Protein 2YB1 (pdb70)

InterPro domains:
  IPR003141 Polymerase/histidinol phosphatase, N-terminal [SM00481] (4-69)
  IPR004013 PHP domain [PF02811] (5-70)
  IPR016195 Polymerase/histidinol phosphatase-like [SSF89550] (3-262)
  IPR049742 3',5'-nucleoside bisphosphate phosphatase [NF041577] (1-275)
  IPR052018 PHP domain-containing protein [PTHR42924] (4-275)

B-factor: mean 12.58, std 9.2, range [0.77, 52.6]

Secondary structure (DSSP, 8-state):
--EE--B--TTTT-SS-HHHHHHHHHTT--SEEEE--BT--TTHHHHHHHHHHTT--EEEEEEEEEEETTEEEEEEEES--TT-HHHHHHHHHHHTTHHHHHHHHHHHHHHTT-TTHHHHHHTT-SSGGG--HHHHHHHHHHTTSSSSHHHHHHHSSSTTSTT------B-HHHHHHHHHHTT-EEEE--GGGSS--HHHHHHHHHHHHHTT--EEEEEETT--HHHHHHHHHHHHHHTPEEEEE--B-STT--TT--PPPPTT--BHHHHSGGG-B-SSGGG-

GO terms:
  GO:0097657 3',5'-nucleotide bisphosphate phosphatase activity (F, IDA)
  GO:0030145 manganese ion binding (F, IDA)
  GO:0016311 dephosphorylation (P, IDA)

Radius of gyration: 18.15 Å; Cα contacts (8 Å, |Δi|>4): 627; chains: 1; bounding box: 40×54×44 Å

Organism: Chromobacterium violaceum (strain ATCC 12472 / DSM 30191 / JCM 1249 / CCUG 213 / NBRC 12614 / NCIMB 9131 / NCTC 9757 / MK) (NCBI:txid243365)

Structure (mmCIF, N/CA/C/O backbone):
data_2YB1
#
_entry.id   2YB1
#
_cell.length_a   39.958
_cell.length_b   46.765
_cell.length_c   130.785
_cell.angle_alpha   90.00
_cell.angle_beta   90.00
_cell.angle_gamma   90.00
#
_symmetry.space_group_name_H-M   'P 21 21 21'
#
loop_
_entity.id
_entity.type
_entity.pdbx_description
1 polymer AMIDOHYDROLASE
2 non-polymer 'MANGANESE (II) ION'
3 non-polymer 'ADENOSINE MONOPHOSPHATE'
4 non-polymer 'PHOSPHATE ION'
5 water water
#
loop_
_atom_site.group_PDB
_atom_site.id
_atom_site.type_symbol
_atom_site.label_atom_id
_atom_site.label_alt_id
_atom_site.label_comp_id
_atom_site.label_asym_id
_atom_site.label_entity_id
_atom_site.label_seq_id
_atom_site.pdbx_PDB_ins_code
_atom_site.Cartn_x
_atom_site.Cartn_y
_atom_site.Cartn_z
_atom_site.occupancy
_atom_site.B_iso_or_equiv
_atom_site.auth_seq_id
_atom_site.auth_comp_id
_atom_site.auth_asym_id
_atom_site.auth_atom_id
_atom_site.pdbx_PDB_model_num
ATOM 1 N N . ALA A 1 2 ? 36.437 9.021 54.143 1.00 7.39 2 ALA A N 1
ATOM 2 C CA . ALA A 1 2 ? 35.066 8.536 54.104 1.00 7.55 2 ALA A CA 1
ATOM 3 C C . ALA A 1 2 ? 34.531 8.586 52.680 1.00 8.70 2 ALA A C 1
ATOM 4 O O . ALA A 1 2 ? 34.863 9.490 51.914 1.00 9.79 2 ALA A O 1
ATOM 6 N N . ASN A 1 3 ? 33.708 7.597 52.342 1.00 10.25 3 ASN A N 1
ATOM 7 C CA . ASN A 1 3 ? 33.116 7.437 51.007 1.00 10.75 3 ASN A CA 1
ATOM 8 C C . ASN A 1 3 ? 31.740 8.084 50.866 1.00 10.01 3 ASN A C 1
ATOM 9 O O . ASN A 1 3 ? 30.878 7.578 50.145 1.00 13.35 3 ASN A O 1
ATOM 14 N N . ILE A 1 4 ? 31.487 9.066 51.722 1.00 6.28 4 ILE A N 1
ATOM 15 C CA . ILE A 1 4 ? 30.232 9.804 51.767 1.00 7.23 4 ILE A CA 1
ATOM 16 C C . ILE A 1 4 ? 30.461 11.254 51.312 1.00 7.77 4 ILE A C 1
ATOM 17 O O . ILE A 1 4 ? 31.462 11.872 51.670 1.00 7.78 4 ILE A O 1
ATOM 22 N N . ASP A 1 5 ? 29.586 11.794 50.471 1.00 6.75 5 ASP A N 1
ATOM 23 C CA . ASP A 1 5 ? 29.698 13.212 50.157 1.00 5.22 5 ASP A CA 1
ATOM 24 C C . ASP A 1 5 ? 28.307 13.842 50.089 1.00 6.24 5 ASP A C 1
ATOM 25 O O . ASP A 1 5 ? 27.543 13.574 49.153 1.00 4.76 5 ASP A O 1
ATOM 30 N N . LEU A 1 6 ? 28.006 14.693 51.066 1.00 6.46 6 LEU A N 1
ATOM 31 C CA . LEU A 1 6 ? 26.708 15.359 51.201 1.00 6.42 6 LEU A CA 1
ATOM 32 C C . LEU A 1 6 ? 26.645 16.827 50.770 1.00 7.20 6 LEU A C 1
ATOM 33 O O . LEU A 1 6 ? 25.745 17.550 51.220 1.00 5.91 6 LEU A O 1
ATOM 38 N N . HIS A 1 7 ? 27.680 17.320 50.088 1.00 5.81 7 HIS A N 1
ATOM 39 C CA . HIS A 1 7 ? 27.634 18.683 49.551 1.00 5.20 7 HIS A CA 1
ATOM 40 C C . HIS A 1 7 ? 28.392 18.835 48.220 1.00 3.68 7 HIS A C 1
ATOM 41 O O . HIS A 1 7 ? 29.604 18.689 48.195 1.00 3.23 7 HIS A O 1
ATOM 48 N N . PHE A 1 8 ? 27.698 19.179 47.142 1.00 2.78 8 PHE A N 1
ATOM 49 C CA . PHE A 1 8 ? 28.360 19.516 45.871 1.00 3.78 8 PHE A CA 1
ATOM 50 C C . PHE A 1 8 ? 27.361 20.141 44.902 1.00 4.02 8 PHE A C 1
ATOM 51 O O . PHE A 1 8 ? 26.151 20.124 45.161 1.00 4.05 8 PHE A O 1
ATOM 59 N N . HIS A 1 9 ? 27.865 20.628 43.767 1.00 2.15 9 HIS A N 1
ATOM 60 C CA . HIS A 1 9 ? 27.076 21.448 42.848 1.00 3.42 9 HIS A CA 1
ATOM 61 C C . HIS A 1 9 ? 27.110 20.937 41.420 1.00 5.30 9 HIS A C 1
ATOM 62 O O . HIS A 1 9 ? 27.991 20.162 41.047 1.00 6.38 9 HIS A O 1
ATOM 69 N N . SER A 1 10 ? 26.150 21.402 40.623 1.00 4.29 10 SER A N 1
ATOM 70 C CA . SER A 1 10 ? 26.052 21.021 39.224 1.00 4.22 10 SER A CA 1
ATOM 71 C C . SER A 1 10 ? 25.742 22.277 38.434 1.00 6.90 10 SER A C 1
ATOM 72 O O . SER A 1 10 ? 25.594 23.356 39.023 1.00 5.83 10 SER A O 1
ATOM 75 N N . ARG A 1 11 ? 25.622 22.142 37.111 1.00 4.12 11 ARG A N 1
ATOM 76 C CA . ARG A 1 11 ? 25.283 23.282 36.256 1.00 4.10 11 ARG A CA 1
ATOM 77 C C . ARG A 1 11 ? 23.893 23.846 36.547 1.00 5.26 11 ARG A C 1
ATOM 78 O O . ARG A 1 11 ? 23.546 24.931 36.072 1.00 7.15 11 ARG A O 1
ATOM 86 N N . THR A 1 12 ? 23.098 23.123 37.339 1.00 5.56 12 THR A N 1
ATOM 87 C CA . THR A 1 12 ? 21.824 23.675 37.798 1.00 5.78 12 THR A CA 1
ATOM 88 C C . THR A 1 12 ? 22.057 24.989 38.555 1.00 7.86 12 THR A C 1
ATOM 89 O O . THR A 1 12 ? 21.269 25.932 38.420 1.00 6.82 12 THR A O 1
ATOM 93 N N . SER A 1 13 ? 23.121 25.072 39.357 1.00 6.81 13 SER A N 1
ATOM 94 C CA . SER A 1 13 ? 23.447 26.398 39.860 1.00 6.20 13 SER A CA 1
ATOM 95 C C . SER A 1 13 ? 24.834 26.896 39.456 1.00 4.86 13 SER A C 1
ATOM 96 O O . SER A 1 13 ? 24.996 27.412 38.347 1.00 4.53 13 SER A O 1
ATOM 99 N N . ASP A 1 14 ? 25.834 26.686 40.310 1.00 4.34 14 ASP A N 1
ATOM 100 C CA . ASP A 1 14 ? 27.201 27.133 40.010 1.00 6.33 14 ASP A CA 1
ATOM 101 C C . ASP A 1 14 ? 28.288 26.082 39.746 1.00 5.58 14 ASP A C 1
ATOM 102 O O . ASP A 1 14 ? 29.471 26.421 39.680 1.00 7.35 14 ASP A O 1
ATOM 107 N N . GLY A 1 15 ? 27.911 24.808 39.687 1.00 5.57 15 GLY A N 1
ATOM 108 C CA . GLY A 1 15 ? 28.876 23.769 39.361 1.00 5.46 15 GLY A CA 1
ATOM 109 C C . GLY A 1 15 ? 29.170 23.746 37.864 1.00 6.38 15 GLY A C 1
ATOM 110 O O . GLY A 1 15 ? 28.340 24.180 37.057 1.00 6.94 15 GLY A O 1
ATOM 111 N N . ALA A 1 16 ? 30.338 23.232 37.492 1.00 4.70 16 ALA A N 1
ATOM 112 C CA . ALA A 1 16 ? 30.720 23.122 36.083 1.00 6.38 16 ALA A CA 1
ATOM 113 C C . ALA A 1 16 ? 30.188 21.864 35.384 1.00 6.86 16 ALA A C 1
ATOM 114 O O . ALA A 1 16 ? 30.147 21.804 34.154 1.00 6.16 16 ALA A O 1
ATOM 116 N N . LEU A 1 17 ? 29.774 20.867 36.163 1.00 6.03 17 LEU A N 1
ATOM 117 C CA . LEU A 1 17 ? 29.320 19.587 35.607 1.00 5.69 17 LEU A CA 1
ATOM 118 C C . LEU A 1 17 ? 27.808 19.443 35.702 1.00 5.29 17 LEU A C 1
ATOM 119 O O . LEU A 1 17 ? 27.194 19.904 36.660 1.00 2.99 17 LEU A O 1
ATOM 124 N N . THR A 1 18 ? 27.203 18.786 34.722 1.00 4.72 18 THR A N 1
ATOM 125 C CA . THR A 1 18 ? 25.778 18.492 34.811 1.00 5.15 18 THR A CA 1
ATOM 126 C C . THR A 1 18 ? 25.522 17.528 35.978 1.00 5.29 18 THR A C 1
ATOM 127 O O . THR A 1 18 ? 26.444 16.885 36.489 1.00 4.65 18 THR A O 1
ATOM 131 N N . PRO A 1 19 ? 24.260 17.423 36.408 1.00 7.00 19 PRO A N 1
ATOM 132 C CA . PRO A 1 19 ? 23.947 16.461 37.468 1.00 6.50 19 PRO A CA 1
ATOM 133 C C . PRO A 1 19 ? 24.448 15.052 37.111 1.00 8.15 19 PRO A C 1
ATOM 134 O O . PRO A 1 19 ? 25.005 14.370 37.965 1.00 7.32 19 PRO A O 1
ATOM 138 N N . THR A 1 20 ? 24.262 14.616 35.863 1.00 7.02 20 THR A N 1
ATOM 139 C CA . THR A 1 20 ? 24.743 13.291 35.473 1.00 4.97 20 THR A CA 1
ATOM 140 C C . THR A 1 20 ? 26.271 13.219 35.560 1.00 6.45 20 THR A C 1
ATOM 141 O O . THR A 1 20 ? 26.830 12.265 36.113 1.00 5.96 20 THR A O 1
ATOM 145 N N . GLU A 1 21 ? 26.947 14.242 35.046 1.00 6.23 21 GLU A N 1
ATOM 146 C CA . GLU A 1 21 ? 28.407 14.238 35.018 1.00 5.20 21 GLU A CA 1
ATOM 147 C C . GLU A 1 21 ? 29.027 14.238 36.410 1.00 3.88 21 GLU A C 1
ATOM 148 O O . GLU A 1 21 ? 30.022 13.552 36.647 1.00 4.30 21 GLU A O 1
ATOM 154 N N . VAL A 1 22 ? 28.452 15.013 37.327 1.00 2.13 22 VAL A N 1
ATOM 155 C CA . VAL A 1 22 ? 29.039 15.142 38.668 1.00 4.57 22 VAL A CA 1
ATOM 156 C C . VAL A 1 22 ? 28.831 13.855 39.475 1.00 4.20 22 VAL A C 1
ATOM 157 O O . VAL A 1 22 ? 29.732 13.405 40.191 1.00 1.92 22 VAL A O 1
ATOM 161 N N . ILE A 1 23 ? 27.666 13.232 39.310 1.00 3.54 23 ILE A N 1
ATOM 162 C CA . ILE A 1 23 ? 27.408 11.929 39.934 1.00 5.33 23 ILE A CA 1
ATOM 163 C C . ILE A 1 23 ? 28.352 10.856 39.382 1.00 5.90 23 ILE A C 1
ATOM 164 O O . ILE A 1 23 ? 28.914 10.054 40.140 1.00 5.48 23 ILE A O 1
ATOM 169 N N . ASP A 1 24 ? 28.527 10.848 38.061 1.00 3.74 24 ASP A N 1
ATOM 170 C CA . ASP A 1 24 ? 29.426 9.897 37.410 1.00 4.84 24 ASP A CA 1
ATOM 171 C C . ASP A 1 24 ? 30.876 10.072 37.884 1.00 3.78 24 ASP A C 1
ATOM 172 O O . ASP A 1 24 ? 31.603 9.092 38.053 1.00 5.67 24 ASP A O 1
ATOM 177 N N . ARG A 1 25 ? 31.290 11.321 38.091 1.00 4.80 25 ARG A N 1
ATOM 178 C CA . ARG A 1 25 ? 32.636 11.617 38.574 1.00 4.79 25 ARG A CA 1
ATOM 179 C C . ARG A 1 25 ? 32.778 11.121 40.012 1.00 5.58 25 ARG A C 1
ATOM 180 O O . ARG A 1 25 ? 33.746 10.440 40.347 1.00 4.21 25 ARG A O 1
ATOM 188 N N . ALA A 1 26 ? 31.800 11.448 40.855 1.00 5.49 26 ALA A N 1
ATOM 189 C CA . ALA A 1 26 ? 31.792 10.962 42.234 1.00 6.16 26 ALA A CA 1
ATOM 190 C C . ALA A 1 26 ? 31.867 9.432 42.265 1.00 6.22 26 ALA A C 1
ATOM 191 O O . ALA A 1 26 ? 32.539 8.846 43.115 1.00 5.80 26 ALA A O 1
ATOM 193 N N . ALA A 1 27 ? 31.186 8.793 41.318 1.00 5.62 27 ALA A N 1
ATOM 194 C CA . ALA A 1 27 ? 31.051 7.336 41.308 1.00 4.32 27 ALA A CA 1
ATOM 195 C C . ALA A 1 27 ? 32.393 6.613 41.135 1.00 6.69 27 ALA A C 1
ATOM 196 O O . ALA A 1 27 ? 32.524 5.442 41.490 1.00 8.80 27 ALA A O 1
ATOM 198 N N . ALA A 1 28 ? 33.383 7.298 40.574 1.00 7.87 28 ALA A N 1
ATOM 199 C CA . ALA A 1 28 ? 34.695 6.685 40.368 1.00 8.21 28 ALA A CA 1
ATOM 200 C C . ALA A 1 28 ? 35.329 6.369 41.725 1.00 9.98 28 ALA A C 1
ATOM 201 O O . ALA A 1 28 ? 36.183 5.495 41.832 1.00 8.65 28 ALA A O 1
ATOM 203 N N . ARG A 1 29 ? 34.883 7.073 42.760 1.00 9.23 29 ARG A N 1
ATOM 204 C CA . ARG A 1 29 ? 35.394 6.869 44.129 1.00 9.64 29 ARG A CA 1
ATOM 205 C C . ARG A 1 29 ? 34.619 5.811 44.923 1.00 8.54 29 ARG A C 1
ATOM 206 O O . ARG A 1 29 ? 34.849 5.641 46.127 1.00 10.19 29 ARG A O 1
ATOM 214 N N . ALA A 1 30 ? 33.677 5.134 44.272 1.00 5.70 30 ALA A N 1
ATOM 215 C CA . ALA A 1 30 ? 32.850 4.119 44.939 1.00 7.04 30 ALA A CA 1
ATOM 216 C C . ALA A 1 30 ? 32.217 4.650 46.229 1.00 8.83 30 ALA A C 1
ATOM 217 O O . ALA A 1 30 ? 32.401 4.071 47.311 1.00 7.90 30 ALA A O 1
ATOM 219 N N . PRO A 1 31 ? 31.461 5.755 46.117 1.00 6.00 31 PRO A N 1
ATOM 220 C CA . PRO A 1 31 ? 30.823 6.363 47.292 1.00 6.63 31 PRO A CA 1
ATOM 221 C C . PRO A 1 31 ? 29.672 5.510 47.822 1.00 6.29 31 PRO A C 1
ATOM 222 O O . PRO A 1 31 ? 29.026 4.817 47.032 1.00 8.40 31 PRO A O 1
ATOM 226 N N . ALA A 1 32 ? 29.452 5.510 49.139 1.00 5.45 32 ALA A N 1
ATOM 227 C CA . ALA A 1 32 ? 28.301 4.806 49.715 1.00 4.10 32 ALA A CA 1
ATOM 228 C C . ALA A 1 32 ? 27.042 5.674 49.787 1.00 6.98 32 ALA A C 1
ATOM 229 O O . ALA A 1 32 ? 25.938 5.164 49.952 1.00 6.86 32 ALA A O 1
ATOM 231 N N . LEU A 1 33 ? 27.216 6.990 49.734 1.00 8.04 33 LEU A N 1
ATOM 232 C CA . LEU A 1 33 ? 26.080 7.909 49.757 1.00 6.21 33 LEU A CA 1
ATOM 233 C C . LEU A 1 33 ? 26.461 9.255 49.151 1.00 5.99 33 LEU A C 1
ATOM 234 O O . LEU A 1 33 ? 27.539 9.777 49.454 1.00 5.97 33 LEU A O 1
ATOM 239 N N . LEU A 1 34 ? 25.552 9.850 48.373 1.00 6.85 34 LEU A N 1
ATOM 240 C CA . LEU A 1 34 ? 25.756 11.184 47.792 1.00 4.69 34 LEU A CA 1
ATOM 241 C C . LEU A 1 34 ? 24.521 12.073 47.988 1.00 4.13 34 LEU A C 1
ATOM 242 O O . LEU A 1 34 ? 23.389 11.566 48.062 1.00 4.40 34 LEU A O 1
ATOM 247 N N . ALA A 1 35 ? 24.737 13.386 48.088 1.00 4.58 35 ALA A N 1
ATOM 248 C CA . ALA A 1 35 ? 23.633 14.355 48.020 1.00 7.56 35 ALA A CA 1
ATOM 249 C C . ALA A 1 35 ? 24.021 15.587 47.197 1.00 5.59 35 ALA A C 1
ATOM 250 O O . ALA A 1 35 ? 25.001 16.266 47.512 1.00 5.02 35 ALA A O 1
ATOM 252 N N . LEU A 1 36 ? 23.259 15.860 46.132 1.00 5.48 36 LEU A N 1
ATOM 253 C CA . LEU A 1 36 ? 23.480 17.055 45.315 1.00 5.27 36 LEU A CA 1
ATOM 254 C C . LEU A 1 36 ? 22.816 18.244 46.012 1.00 5.70 36 LEU A C 1
ATOM 255 O O . LEU A 1 36 ? 21.643 18.166 46.392 1.00 4.40 36 LEU A O 1
ATOM 260 N N . THR A 1 37 ? 23.582 19.295 46.291 1.00 2.88 37 THR A N 1
ATOM 261 C CA . THR A 1 37 ? 22.974 20.452 46.939 1.00 3.02 37 THR A CA 1
ATOM 262 C C . THR A 1 37 ? 23.278 21.706 46.153 1.00 5.27 37 THR A C 1
ATOM 263 O O . THR A 1 37 ? 24.176 22.479 46.514 1.00 4.82 37 THR A O 1
ATOM 267 N N . ASP A 1 38 ? 22.415 22.011 45.194 1.00 6.28 38 ASP A N 1
ATOM 268 C CA . ASP A 1 38 ? 22.592 23.206 44.384 1.00 6.48 38 ASP A CA 1
ATOM 269 C C . ASP A 1 38 ? 22.043 24.402 45.130 1.00 7.62 38 ASP A C 1
ATOM 270 O O . ASP A 1 38 ? 21.154 24.252 45.980 1.00 6.29 38 ASP A O 1
ATOM 275 N N . HIS A 1 39 ? 22.581 25.583 44.824 1.00 7.43 39 HIS A N 1
ATOM 276 C CA . HIS A 1 39 ? 22.134 26.822 45.460 1.00 6.41 39 HIS A CA 1
ATOM 277 C C . HIS A 1 39 ? 20.694 27.148 45.108 1.00 4.33 39 HIS A C 1
ATOM 278 O O . HIS A 1 39 ? 20.347 27.238 43.930 1.00 7.70 39 HIS A O 1
ATOM 285 N N . ASP A 1 40 ? 19.863 27.307 46.133 1.00 2.71 40 ASP A N 1
ATOM 286 C CA . ASP A 1 40 ? 18.539 27.925 46.012 1.00 5.66 40 ASP A CA 1
ATOM 287 C C . ASP A 1 40 ? 17.676 27.310 44.918 1.00 6.12 40 ASP A C 1
ATOM 288 O O . ASP A 1 40 ? 16.788 27.974 44.353 1.00 4.85 40 ASP A O 1
ATOM 293 N N . CYS A 1 41 ? 17.956 26.048 44.612 1.00 4.44 41 CYS A N 1
ATOM 294 C CA . CYS A 1 41 ? 17.326 25.377 43.479 1.00 3.81 41 CYS A CA 1
ATOM 295 C C . CYS A 1 41 ? 17.363 23.858 43.655 1.00 4.38 41 CYS A C 1
ATOM 296 O O . CYS A 1 41 ? 18.348 23.328 44.157 1.00 6.16 41 CYS A O 1
ATOM 299 N N . THR A 1 42 ? 16.285 23.166 43.290 1.00 5.73 42 THR A N 1
ATOM 300 C CA . THR A 1 42 ? 16.253 21.686 43.223 1.00 4.02 42 THR A CA 1
ATOM 301 C C . THR A 1 42 ? 16.264 21.055 41.811 1.00 4.68 42 THR A C 1
ATOM 302 O O . THR A 1 42 ? 16.010 19.860 41.649 1.00 4.97 42 THR A O 1
ATOM 306 N N . GLY A 1 43 ? 16.460 21.880 40.791 1.00 3.80 43 GLY A N 1
ATOM 307 C CA . GLY A 1 43 ? 16.249 21.466 39.409 1.00 7.30 43 GLY A CA 1
ATOM 308 C C . GLY A 1 43 ? 17.107 20.323 38.907 1.00 8.69 43 GLY A C 1
ATOM 309 O O . GLY A 1 43 ? 16.809 19.717 37.868 1.00 8.87 43 GLY A O 1
ATOM 310 N N . GLY A 1 44 ? 18.182 20.021 39.626 1.00 7.54 44 GLY A N 1
ATOM 311 C CA . GLY A 1 44 ? 19.061 18.946 39.205 1.00 6.71 44 GLY A CA 1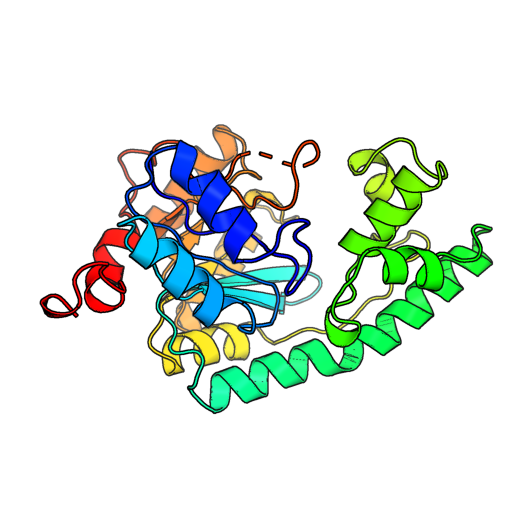
ATOM 312 C C . GLY A 1 44 ? 18.850 17.612 39.901 1.00 7.78 44 GLY A C 1
ATOM 313 O O . GLY A 1 44 ? 19.498 16.615 39.545 1.00 6.63 44 GLY A O 1
ATOM 314 N N . LEU A 1 45 ? 17.946 17.581 40.880 1.00 5.85 45 LEU A N 1
ATOM 315 C CA . LEU A 1 45 ? 17.786 16.399 41.735 1.00 6.38 45 LEU A CA 1
ATOM 316 C C . LEU A 1 45 ? 17.260 15.138 41.028 1.00 6.04 45 LEU A C 1
ATOM 317 O O . LEU A 1 45 ? 17.775 14.045 41.271 1.00 5.56 45 LEU A O 1
ATOM 322 N N . ALA A 1 46 ? 16.238 15.272 40.181 1.00 5.56 46 ALA A N 1
ATOM 323 C CA . ALA A 1 46 ? 15.679 14.101 39.487 1.00 6.00 46 ALA A CA 1
ATOM 324 C C . ALA A 1 46 ? 16.735 13.430 38.615 1.00 5.24 46 ALA A C 1
ATOM 325 O O . ALA A 1 46 ? 16.861 12.199 38.599 1.00 6.21 46 ALA A O 1
ATOM 327 N N . GLU A 1 47 ? 17.488 14.241 37.884 1.00 4.35 47 GLU A N 1
ATOM 328 C CA . GLU A 1 47 ? 18.564 13.717 37.043 1.00 5.88 47 GLU A CA 1
ATOM 329 C C . GLU A 1 47 ? 19.676 13.076 37.888 1.00 5.61 47 GLU A C 1
ATOM 330 O O . GLU A 1 47 ? 20.154 11.971 37.583 1.00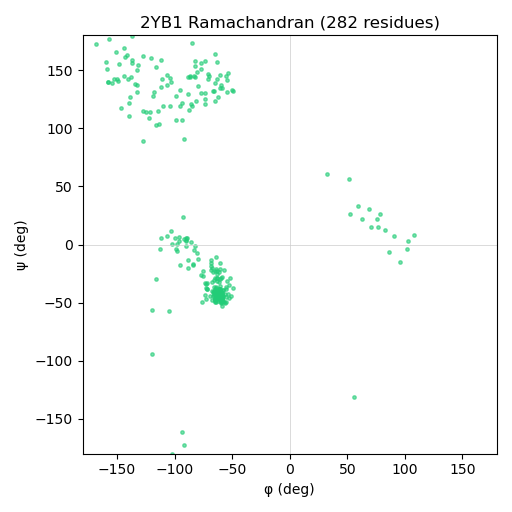 5.01 47 GLU A O 1
ATOM 336 N N . ALA A 1 48 ? 20.105 13.777 38.933 1.00 6.02 48 ALA A N 1
ATOM 337 C CA . ALA A 1 48 ? 21.140 13.243 39.817 1.00 6.73 48 ALA A CA 1
ATOM 338 C C . ALA A 1 48 ? 20.700 11.914 40.429 1.00 5.45 48 ALA A C 1
ATOM 339 O O . ALA A 1 48 ? 21.485 10.970 40.498 1.00 4.11 48 ALA A O 1
ATOM 341 N N . ALA A 1 49 ? 19.450 11.848 40.876 1.00 7.09 49 ALA A N 1
ATOM 342 C CA . ALA A 1 49 ? 18.916 10.620 41.477 1.00 8.03 49 ALA A CA 1
ATOM 343 C C . ALA A 1 49 ? 18.952 9.446 40.497 1.00 5.61 49 ALA A C 1
ATOM 344 O O . ALA A 1 49 ? 19.336 8.329 40.847 1.00 5.31 49 ALA A O 1
ATOM 346 N N . ALA A 1 50 ? 18.545 9.699 39.263 1.00 5.32 50 ALA A N 1
ATOM 347 C CA . ALA A 1 50 ? 18.557 8.659 38.247 1.00 3.61 50 ALA A CA 1
ATOM 348 C C . ALA A 1 50 ? 19.984 8.199 37.952 1.00 4.99 50 ALA A C 1
ATOM 349 O O . ALA A 1 50 ? 20.248 6.998 37.777 1.00 4.27 50 ALA A O 1
ATOM 351 N N . ALA A 1 51 ? 20.902 9.161 37.877 1.00 5.38 51 ALA A N 1
ATOM 352 C CA . ALA A 1 51 ? 22.303 8.854 37.614 1.00 6.82 51 ALA A CA 1
ATOM 353 C C . ALA A 1 51 ? 22.918 8.048 38.766 1.00 7.41 51 ALA A C 1
ATOM 354 O O . ALA A 1 51 ? 23.662 7.087 38.540 1.00 5.95 51 ALA A O 1
ATOM 356 N N . ALA A 1 52 ? 22.593 8.423 40.003 1.00 5.64 52 ALA A N 1
ATOM 357 C CA . ALA A 1 52 ? 23.089 7.687 41.165 1.00 3.95 52 ALA A CA 1
ATOM 358 C C . ALA A 1 52 ? 22.545 6.249 41.212 1.00 3.59 52 ALA A C 1
ATOM 359 O O . ALA A 1 52 ? 23.311 5.299 41.380 1.00 2.98 52 ALA A O 1
ATOM 361 N N . ALA A 1 53 ? 21.232 6.094 41.049 1.00 3.66 53 ALA A N 1
ATOM 362 C CA . ALA A 1 53 ? 20.607 4.773 41.089 1.00 5.52 53 ALA A CA 1
ATOM 363 C C . ALA A 1 53 ? 21.203 3.858 40.022 1.00 8.07 53 ALA A C 1
ATOM 364 O O . ALA A 1 53 ? 21.467 2.679 40.274 1.00 6.94 53 ALA A O 1
ATOM 366 N N . ARG A 1 54 ? 21.420 4.407 38.830 1.00 9.19 54 ARG A N 1
ATOM 367 C CA . ARG A 1 54 ? 21.980 3.624 37.732 1.00 11.34 54 ARG A CA 1
ATOM 368 C C . ARG A 1 54 ? 23.365 3.065 38.068 1.00 8.19 54 ARG A C 1
ATOM 369 O O . ARG A 1 54 ? 23.746 2.023 37.554 1.00 6.13 54 ARG A O 1
ATOM 377 N N . ARG A 1 55 ? 24.113 3.768 38.919 1.00 9.40 55 ARG A N 1
ATOM 378 C CA . ARG A 1 55 ? 25.466 3.352 39.306 1.00 8.12 55 ARG A CA 1
ATOM 379 C C . ARG A 1 55 ? 25.455 2.580 40.626 1.00 5.98 55 ARG A C 1
ATOM 380 O O . ARG A 1 55 ? 26.515 2.218 41.152 1.00 6.31 55 ARG A O 1
ATOM 388 N N . GLY A 1 56 ? 24.265 2.353 41.171 1.00 7.10 56 GLY A N 1
ATOM 389 C CA . GLY A 1 56 ? 24.114 1.578 42.398 1.00 6.14 56 GLY A CA 1
ATOM 390 C C . GLY A 1 56 ? 24.450 2.350 43.665 1.00 9.10 56 GLY A C 1
ATOM 391 O O . GLY A 1 56 ? 24.838 1.749 44.677 1.00 11.22 56 GLY A O 1
ATOM 392 N N . ILE A 1 57 ? 24.299 3.676 43.616 1.00 5.77 57 ILE A N 1
ATOM 393 C CA . ILE A 1 57 ? 24.696 4.559 44.723 1.00 5.22 57 ILE A CA 1
ATOM 394 C C . ILE A 1 57 ? 23.496 5.179 45.438 1.00 6.07 57 ILE A C 1
ATOM 395 O O . ILE A 1 57 ? 22.720 5.919 44.822 1.00 5.90 57 ILE A O 1
ATOM 400 N N . PRO A 1 58 ? 23.346 4.900 46.746 1.00 7.19 58 PRO A N 1
ATOM 401 C CA . PRO A 1 58 ? 22.297 5.566 47.532 1.00 5.73 58 PRO A CA 1
ATOM 402 C C . PRO A 1 58 ? 22.416 7.087 47.446 1.00 6.30 58 PRO A C 1
ATOM 403 O O . PRO A 1 58 ? 23.533 7.630 47.396 1.00 5.22 58 PRO A O 1
ATOM 407 N N . PHE A 1 59 ? 21.267 7.763 47.452 1.00 4.86 59 PHE A N 1
ATOM 408 C CA . PHE A 1 59 ? 21.208 9.181 47.142 1.00 4.31 59 PHE A CA 1
ATOM 409 C C . PHE A 1 59 ? 20.215 9.884 48.055 1.00 4.41 59 PHE A C 1
ATOM 410 O O . PHE A 1 59 ? 19.168 9.327 48.396 1.00 5.52 59 PHE A O 1
ATOM 418 N N . LEU A 1 60 ? 20.566 11.106 48.456 1.00 1.71 60 LEU A N 1
ATOM 419 C CA . LEU A 1 60 ? 19.663 11.993 49.180 1.00 2.11 60 LEU A CA 1
ATOM 420 C C . LEU A 1 60 ? 19.405 13.264 48.379 1.00 3.16 60 LEU A C 1
ATOM 421 O O . LEU A 1 60 ? 20.342 13.887 47.898 1.00 5.07 60 LEU A O 1
ATOM 426 N N . ASN A 1 61 ? 18.138 13.646 48.235 1.00 3.21 61 ASN A N 1
ATOM 427 C CA . ASN A 1 61 ? 17.783 14.972 47.736 1.00 5.93 61 ASN A CA 1
ATOM 428 C C . ASN A 1 61 ? 18.361 16.076 48.622 1.00 5.93 61 ASN A C 1
ATOM 429 O O . ASN A 1 61 ? 18.210 16.032 49.844 1.00 4.36 61 ASN A O 1
ATOM 434 N N . GLY A 1 62 ? 18.956 17.099 48.014 1.00 5.78 62 GLY A N 1
ATOM 435 C CA . GLY A 1 62 ? 19.593 18.145 48.800 1.00 5.91 62 GLY A CA 1
ATOM 436 C C . GLY A 1 62 ? 19.424 19.512 48.173 1.00 7.41 62 GLY A C 1
ATOM 437 O O . GLY A 1 62 ? 18.940 19.637 47.047 1.00 5.93 62 GLY A O 1
ATOM 438 N N . VAL A 1 63 ? 19.772 20.549 48.931 1.00 6.42 63 VAL A N 1
ATOM 439 C CA . VAL A 1 63 ? 19.754 21.912 48.428 1.00 5.19 63 VAL A CA 1
ATOM 440 C C . VAL A 1 63 ? 20.661 22.764 49.325 1.00 3.23 63 VAL A C 1
ATOM 441 O O . VAL A 1 63 ? 20.913 22.403 50.472 1.00 3.39 63 VAL A O 1
ATOM 445 N N . GLU A 1 64 ? 21.158 23.878 48.802 1.00 3.62 64 GLU A N 1
ATOM 446 C CA . GLU A 1 64 ? 21.890 24.834 49.628 1.00 5.50 64 GLU A CA 1
ATOM 447 C C . GLU A 1 64 ? 21.207 26.205 49.586 1.00 7.27 64 GLU A C 1
ATOM 448 O O . GLU A 1 64 ? 21.192 26.876 48.545 1.00 5.59 64 GLU A O 1
ATOM 454 N N . VAL A 1 65 ? 20.668 26.631 50.726 1.00 6.27 65 VAL A N 1
ATOM 455 C CA . VAL A 1 65 ? 19.836 27.840 50.787 1.00 6.03 65 VAL A CA 1
ATOM 456 C C . VAL A 1 65 ? 20.596 29.063 51.279 1.00 6.02 65 VAL A C 1
ATOM 457 O O . VAL A 1 65 ? 21.228 29.018 52.334 1.00 5.00 65 VAL A O 1
ATOM 461 N N . SER A 1 66 ? 20.525 30.144 50.503 1.00 5.92 66 SER A N 1
ATOM 462 C CA . SER A 1 66 ? 21.175 31.414 50.832 1.00 6.59 66 SER A CA 1
ATOM 463 C C . SER A 1 66 ? 20.371 32.152 51.894 1.00 6.42 66 SER A C 1
ATOM 464 O O . SER A 1 66 ? 19.158 32.329 51.753 1.00 6.91 66 SER A O 1
ATOM 467 N N . VAL A 1 67 ? 21.067 32.591 52.941 1.00 5.55 67 VAL A N 1
ATOM 468 C CA . VAL A 1 67 ? 20.451 33.222 54.104 1.00 6.68 67 VAL A CA 1
ATOM 469 C C . VAL A 1 67 ? 21.205 34.507 54.469 1.00 7.37 67 VAL A C 1
ATOM 470 O O . VAL A 1 67 ? 22.437 34.544 54.440 1.00 5.45 67 VAL A O 1
ATOM 474 N N . SER A 1 68 ? 20.466 35.570 54.786 1.00 6.99 68 SER A N 1
ATOM 475 C CA . SER A 1 68 ? 21.093 36.744 55.394 1.00 7.63 68 SER A CA 1
ATOM 476 C C . SER A 1 68 ? 20.736 36.722 56.870 1.00 8.16 68 SER A C 1
ATOM 477 O O . SER A 1 68 ? 19.554 36.728 57.239 1.00 8.24 68 SER A O 1
ATOM 480 N N . TRP A 1 69 ? 21.756 36.644 57.710 1.00 7.41 69 TRP A N 1
ATOM 481 C CA . TRP A 1 69 ? 21.559 36.633 59.152 1.00 8.22 69 TRP A CA 1
ATOM 482 C C . TRP A 1 69 ? 22.352 37.818 59.701 1.00 8.69 69 TRP A C 1
ATOM 483 O O . TRP A 1 69 ? 23.590 37.801 59.718 1.00 8.30 69 TRP A O 1
ATOM 494 N N . GLY A 1 70 ? 21.647 38.851 60.149 1.00 11.01 70 GLY A N 1
ATOM 495 C CA . GLY A 1 70 ? 22.320 40.105 60.456 1.00 13.16 70 GLY A CA 1
ATOM 496 C C . GLY A 1 70 ? 23.107 40.603 59.248 1.00 14.24 70 GLY A C 1
ATOM 497 O O . GLY A 1 70 ? 22.580 40.654 58.132 1.00 12.14 70 GLY A O 1
ATOM 498 N N . ARG A 1 71 ? 24.370 40.966 59.460 1.00 15.19 71 ARG A N 1
ATOM 499 C CA . ARG A 1 71 ? 25.224 41.454 58.372 1.00 16.58 71 ARG A CA 1
ATOM 500 C C . ARG A 1 71 ? 25.899 40.308 57.616 1.00 12.64 71 ARG A C 1
ATOM 501 O O . ARG A 1 71 ? 26.693 40.538 56.701 1.00 13.25 71 ARG A O 1
ATOM 509 N N . HIS A 1 72 ? 25.594 39.075 58.010 1.00 10.51 72 HIS A N 1
ATOM 510 C CA . HIS A 1 72 ? 26.286 37.908 57.473 1.00 9.39 72 HIS A CA 1
ATOM 511 C C . HIS A 1 72 ? 25.442 37.181 56.444 1.00 9.31 72 HIS A C 1
ATOM 512 O O . HIS A 1 72 ? 24.231 37.045 56.614 1.00 8.16 72 HIS A O 1
ATOM 519 N N . THR A 1 73 ? 26.086 36.717 55.378 1.00 6.82 73 THR A N 1
ATOM 520 C CA . THR A 1 73 ? 25.474 35.740 54.490 1.00 8.76 73 THR A CA 1
ATOM 521 C C . THR A 1 73 ? 25.906 34.356 54.959 1.00 8.68 73 THR A C 1
ATOM 522 O 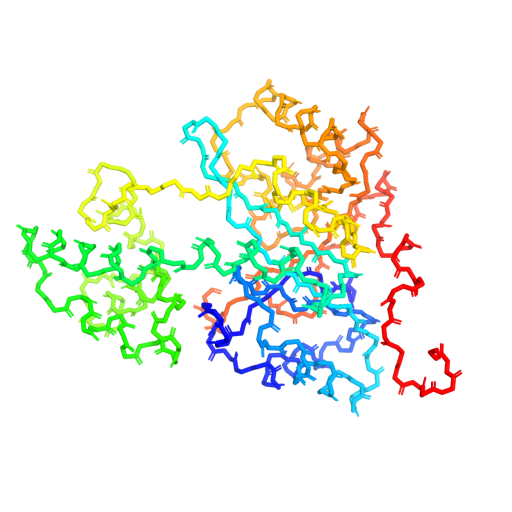O . THR A 1 73 ? 27.102 34.077 55.050 1.00 10.09 73 THR A O 1
ATOM 526 N N . VAL A 1 74 ? 24.941 33.503 55.292 1.00 6.00 74 VAL A N 1
ATOM 527 C CA . VAL A 1 74 ? 25.252 32.121 55.642 1.00 6.69 74 VAL A CA 1
ATOM 528 C C . VAL A 1 74 ? 24.519 31.179 54.686 1.00 7.10 74 VAL A C 1
ATOM 529 O O . VAL A 1 74 ? 23.559 31.576 54.017 1.00 7.45 74 VAL A O 1
ATOM 533 N N . HIS A 1 75 ? 24.996 29.943 54.602 1.00 7.00 75 HIS A N 1
ATOM 534 C CA . HIS A 1 75 ? 24.366 28.949 53.738 1.00 7.61 75 HIS A CA 1
ATOM 535 C C . HIS A 1 75 ? 23.856 27.774 54.553 1.00 7.10 75 HIS A C 1
ATOM 536 O O . HIS A 1 75 ? 24.597 27.195 55.355 1.00 6.60 75 HIS A O 1
ATOM 543 N N . ILE A 1 76 ? 22.581 27.440 54.360 1.00 7.89 76 ILE A N 1
ATOM 544 C CA . ILE A 1 76 ? 21.955 26.330 55.081 1.00 7.18 76 ILE A CA 1
ATOM 545 C C . ILE A 1 76 ? 21.595 25.231 54.089 1.00 5.90 76 ILE A C 1
ATOM 546 O O . ILE A 1 76 ? 20.763 25.432 53.203 1.00 6.70 76 ILE A O 1
ATOM 551 N N . VAL A 1 77 ? 22.243 24.080 54.230 1.00 4.12 77 VAL A N 1
ATOM 552 C CA . VAL A 1 77 ? 21.949 22.914 53.408 1.00 4.76 77 VAL A CA 1
ATOM 553 C C . VAL A 1 77 ? 20.703 22.184 53.925 1.00 4.95 77 VAL A C 1
ATOM 554 O O . VAL A 1 77 ? 20.512 22.065 55.137 1.00 6.90 77 VAL A O 1
ATOM 558 N N . GLY A 1 78 ? 19.807 21.776 53.031 1.00 5.10 78 GLY A N 1
ATOM 559 C CA . GLY A 1 78 ? 18.824 20.767 53.404 1.00 2.53 78 GLY A CA 1
ATOM 560 C C . GLY A 1 78 ? 19.137 19.387 52.849 1.00 5.81 78 GLY A C 1
ATOM 561 O O . GLY A 1 78 ? 19.518 19.268 51.670 1.00 6.64 78 GLY A O 1
ATOM 562 N N . LEU A 1 79 ? 18.849 18.336 53.622 1.00 3.09 79 LEU A N 1
ATOM 563 C CA . LEU A 1 79 ? 19.117 16.969 53.164 1.00 4.87 79 LEU A CA 1
ATOM 564 C C . LEU A 1 79 ? 17.916 16.078 53.446 1.00 5.76 79 LEU A C 1
ATOM 565 O O . LEU A 1 79 ? 17.333 16.151 54.534 1.00 5.23 79 LEU A O 1
ATOM 570 N N . GLY A 1 80 ? 17.568 15.220 52.485 1.00 5.18 80 GLY A N 1
ATOM 571 C CA . GLY A 1 80 ? 16.399 14.371 52.631 1.00 4.72 80 GLY A CA 1
ATOM 572 C C . GLY A 1 80 ? 15.093 15.132 52.412 1.00 8.32 80 GLY A C 1
ATOM 573 O O . GLY A 1 80 ? 14.033 14.698 52.868 1.00 8.68 80 GLY A O 1
ATOM 574 N N . ILE A 1 81 ? 15.170 16.259 51.702 1.00 6.68 81 ILE A N 1
ATOM 575 C CA . ILE A 1 81 ? 13.991 17.075 51.395 1.00 6.53 81 ILE A CA 1
ATOM 576 C C . ILE A 1 81 ? 13.167 16.450 50.275 1.00 8.62 81 ILE A C 1
ATOM 577 O O . ILE A 1 81 ? 13.707 15.755 49.416 1.00 7.30 81 ILE A O 1
ATOM 582 N N . ASP A 1 82 ? 11.860 16.700 50.299 1.00 8.30 82 ASP A N 1
ATOM 583 C CA . ASP A 1 82 ? 10.973 16.396 49.181 1.00 9.68 82 ASP A CA 1
ATOM 584 C C . ASP A 1 82 ? 10.893 17.672 48.354 1.00 9.65 82 ASP A C 1
ATOM 585 O O . ASP A 1 82 ? 10.277 18.653 48.772 1.00 10.31 82 ASP A O 1
ATOM 590 N N . PRO A 1 83 ? 11.531 17.677 47.179 1.00 10.53 83 PRO A N 1
ATOM 591 C CA . PRO A 1 83 ? 11.608 18.938 46.432 1.00 11.51 83 PRO A CA 1
ATOM 592 C C . PRO A 1 83 ? 10.245 19.383 45.889 1.00 13.01 83 PRO A C 1
ATOM 593 O O . PRO A 1 83 ? 10.089 20.543 45.512 1.00 15.38 83 PRO A O 1
ATOM 597 N N . ALA A 1 84 ? 9.277 18.474 45.852 1.00 13.32 84 ALA A N 1
ATOM 598 C CA . ALA A 1 84 ? 7.938 18.817 45.378 1.00 15.03 84 ALA A CA 1
ATOM 599 C C . ALA A 1 84 ? 7.083 19.513 46.445 1.00 15.69 84 ALA A C 1
ATOM 600 O O . ALA A 1 84 ? 5.980 19.968 46.155 1.00 16.49 84 ALA A O 1
ATOM 602 N N . GLU A 1 85 ? 7.574 19.594 47.679 1.00 11.37 85 GLU A N 1
ATOM 603 C CA . GLU A 1 85 ? 6.806 20.279 48.722 1.00 11.97 85 GLU A CA 1
ATOM 604 C C . GLU A 1 85 ? 6.619 21.768 48.364 1.00 13.95 85 GLU A C 1
ATOM 605 O O . GLU A 1 85 ? 7.585 22.467 48.073 1.00 16.07 85 GLU A O 1
ATOM 611 N N . PRO A 1 86 ? 5.363 22.254 48.375 1.00 14.86 86 PRO A N 1
ATOM 612 C CA . PRO A 1 86 ? 5.029 23.588 47.842 1.00 12.49 86 PRO A CA 1
ATOM 613 C C . PRO A 1 86 ? 5.684 24.775 48.562 1.00 9.26 86 PRO A C 1
ATOM 614 O O . PRO A 1 86 ? 6.120 25.702 47.900 1.00 8.90 86 PRO A O 1
ATOM 618 N N . ALA A 1 87 ? 5.727 24.769 49.891 1.00 10.98 87 ALA A N 1
ATOM 619 C CA . ALA A 1 87 ? 6.300 25.891 50.628 1.00 9.67 87 ALA A CA 1
ATOM 620 C C . ALA A 1 87 ? 7.798 26.055 50.351 1.00 8.09 87 ALA A C 1
ATOM 621 O O . ALA A 1 87 ? 8.272 27.164 50.124 1.00 8.63 87 ALA A O 1
ATOM 623 N N . LEU A 1 88 ? 8.535 24.948 50.379 1.00 6.64 88 LEU A N 1
ATOM 624 C CA . LEU A 1 88 ? 9.944 24.956 49.992 1.00 6.60 88 LEU A CA 1
ATOM 625 C C . LEU A 1 88 ? 10.124 25.482 48.562 1.00 7.44 88 LEU A C 1
ATOM 626 O O . LEU A 1 88 ? 10.958 26.357 48.304 1.00 7.03 88 LEU A O 1
ATOM 631 N N . ALA A 1 89 ? 9.351 24.939 47.625 1.00 8.31 89 ALA A N 1
ATOM 632 C CA . ALA A 1 89 ? 9.494 25.336 46.222 1.00 7.98 89 ALA A CA 1
ATOM 633 C C . ALA A 1 89 ? 9.274 26.844 46.052 1.00 8.48 89 ALA A C 1
ATOM 634 O O . ALA A 1 89 ? 10.037 27.527 45.348 1.00 8.55 89 ALA A O 1
ATOM 636 N N . ALA A 1 90 ? 8.241 27.360 46.710 1.00 7.85 90 ALA A N 1
ATOM 637 C CA . ALA A 1 90 ? 7.914 28.788 46.649 1.00 8.42 90 ALA A CA 1
ATOM 638 C C . ALA A 1 90 ? 9.001 29.627 47.316 1.00 8.61 90 ALA A C 1
ATOM 639 O O . ALA A 1 90 ? 9.392 30.692 46.815 1.00 7.59 90 ALA A O 1
ATOM 641 N N . GLY A 1 91 ? 9.499 29.144 48.450 1.00 9.59 91 GLY A N 1
ATOM 642 C CA . GLY A 1 91 ? 10.552 29.856 49.154 1.00 8.33 91 GLY A CA 1
ATOM 643 C C . GLY A 1 91 ? 11.823 29.941 48.333 1.00 7.67 91 GLY A C 1
ATOM 644 O O . GLY A 1 91 ? 12.438 31.000 48.223 1.00 8.98 91 GLY A O 1
ATOM 645 N N . LEU A 1 92 ? 12.239 28.824 47.748 1.00 7.26 92 LEU A N 1
ATOM 646 C CA . LEU A 1 92 ? 13.432 28.853 46.903 1.00 6.48 92 LEU A CA 1
ATOM 647 C C . LEU A 1 92 ? 13.249 29.805 45.727 1.00 7.65 92 LEU A C 1
ATOM 648 O O . LEU A 1 92 ? 14.169 30.549 45.367 1.00 8.64 92 LEU A O 1
ATOM 653 N N . LYS A 1 93 ? 12.066 29.778 45.117 1.00 6.61 93 LYS A N 1
ATOM 654 C CA . LYS A 1 93 ? 11.794 30.680 44.006 1.00 9.00 93 LYS A CA 1
ATOM 655 C C . LYS A 1 93 ? 11.924 32.147 44.441 1.00 11.31 93 LYS A C 1
ATOM 656 O O . LYS A 1 93 ? 12.454 32.980 43.699 1.00 11.24 93 LYS A O 1
ATOM 662 N N . SER A 1 94 ? 11.440 32.462 45.640 1.00 10.88 94 SER A N 1
ATOM 663 C CA . SER A 1 94 ? 11.496 33.840 46.132 1.00 13.49 94 SER A CA 1
ATOM 664 C C . SER A 1 94 ? 12.940 34.307 46.349 1.00 15.98 94 SER A C 1
ATOM 665 O O . SER A 1 94 ? 13.242 35.494 46.188 1.00 18.59 94 SER A O 1
ATOM 668 N N . ILE A 1 95 ? 13.827 33.373 46.696 1.00 14.49 95 ILE A N 1
ATOM 669 C CA . ILE A 1 95 ? 15.263 33.664 46.825 1.00 14.60 95 ILE A CA 1
ATOM 670 C C . ILE A 1 95 ? 15.948 33.865 45.463 1.00 16.19 95 ILE A C 1
ATOM 671 O O . ILE A 1 95 ? 16.889 34.647 45.347 1.00 18.02 95 ILE A O 1
ATOM 676 N N . ARG A 1 96 ? 15.497 33.150 44.436 1.00 15.82 96 ARG A N 1
ATOM 677 C CA . ARG A 1 96 ? 16.092 33.288 43.103 1.00 15.55 96 ARG A CA 1
ATOM 678 C C . ARG A 1 96 ? 15.674 34.582 42.398 1.00 20.70 96 ARG A C 1
ATOM 679 O O . ARG A 1 96 ? 16.366 35.043 41.489 1.00 21.98 96 ARG A O 1
ATOM 687 N N . GLU A 1 97 ? 14.543 35.149 42.814 1.00 24.37 97 GLU A N 1
ATOM 688 C CA . GLU A 1 97 ? 13.891 36.259 42.102 1.00 28.22 97 GLU A CA 1
ATOM 689 C C . GLU A 1 97 ? 14.767 37.471 41.756 1.00 24.77 97 GLU A C 1
ATOM 690 O O . GLU A 1 97 ? 14.681 38.005 40.646 1.00 26.16 97 GLU A O 1
ATOM 696 N N . GLY A 1 98 ? 15.580 37.923 42.703 1.00 19.86 98 GLY A N 1
ATOM 697 C CA . GLY A 1 98 ? 16.397 39.105 42.476 1.00 16.66 98 GLY A CA 1
ATOM 698 C C . GLY A 1 98 ? 17.775 38.821 41.895 1.00 11.35 98 GLY A C 1
ATOM 699 O O . GLY A 1 98 ? 18.582 39.732 41.722 1.00 9.67 98 GLY A O 1
ATOM 700 N N . ARG A 1 99 ? 18.047 37.556 41.602 1.00 7.90 99 ARG A N 1
ATOM 701 C CA . ARG A 1 99 ? 19.392 37.131 41.214 1.00 9.77 99 ARG A CA 1
ATOM 702 C C . ARG A 1 99 ? 19.864 37.771 39.895 1.00 9.47 99 ARG A C 1
ATOM 703 O O . ARG A 1 99 ? 20.974 38.307 39.818 1.00 8.71 99 ARG A O 1
ATOM 711 N N . LEU A 1 100 ? 19.030 37.711 38.857 1.00 6.16 100 LEU A N 1
ATOM 712 C CA . LEU A 1 100 ? 19.392 38.287 37.558 1.00 6.24 100 LEU A CA 1
ATOM 713 C C . LEU A 1 100 ? 19.622 39.798 37.628 1.00 8.57 100 LEU A C 1
ATOM 714 O O . LEU A 1 100 ? 20.607 40.317 37.085 1.00 8.49 100 LEU A O 1
ATOM 719 N N . GLU A 1 101 ? 18.694 40.496 38.282 1.00 7.35 101 GLU A N 1
ATOM 720 C CA . GLU A 1 101 ? 18.801 41.936 38.498 1.00 9.63 101 GLU A CA 1
ATOM 721 C C . GLU A 1 101 ? 20.123 42.296 39.201 1.00 7.44 101 GLU A C 1
ATOM 722 O O . GLU A 1 101 ? 20.851 43.190 38.772 1.00 6.54 101 GLU A O 1
ATOM 728 N N . ARG A 1 102 ? 20.424 41.590 40.286 1.00 4.87 102 ARG A N 1
ATOM 729 C CA . ARG A 1 102 ? 21.663 41.804 41.022 1.00 5.39 102 ARG A CA 1
ATOM 730 C C . ARG A 1 102 ? 22.884 41.596 40.127 1.00 6.94 102 ARG A C 1
ATOM 731 O O . ARG A 1 102 ? 23.880 42.331 40.222 1.00 5.78 102 ARG A O 1
ATOM 739 N N . ALA A 1 103 ? 22.809 40.586 39.265 1.00 6.68 103 ALA A N 1
ATOM 740 C CA . ALA A 1 103 ? 23.914 40.279 38.355 1.00 8.01 103 ALA A CA 1
ATOM 741 C C . ALA A 1 103 ? 24.163 41.371 37.316 1.00 6.96 103 ALA A C 1
ATOM 742 O O . ALA A 1 103 ? 25.309 41.682 37.007 1.00 6.95 103 ALA A O 1
ATOM 744 N N . ARG A 1 104 ? 23.099 41.939 36.754 1.00 5.55 104 ARG A N 1
ATOM 745 C CA . ARG A 1 104 ? 23.276 43.029 35.795 1.00 3.71 104 ARG A CA 1
ATOM 746 C C . ARG A 1 104 ? 23.976 44.216 36.473 1.00 4.43 104 ARG A C 1
ATOM 747 O O . ARG A 1 104 ? 24.831 44.880 35.886 1.00 4.18 104 ARG A O 1
ATOM 755 N N . GLN A 1 105 ? 23.612 44.459 37.723 1.00 4.40 105 GLN A N 1
ATOM 756 C CA . GLN A 1 105 ? 24.216 45.506 38.536 1.00 3.77 105 GLN A CA 1
ATOM 757 C C . GLN A 1 105 ? 25.692 45.208 38.869 1.00 5.74 105 GLN A C 1
ATOM 758 O O . GLN A 1 105 ? 26.536 46.109 38.848 1.00 6.78 105 GLN A O 1
ATOM 764 N N . MET A 1 106 ? 26.000 43.948 39.168 1.00 6.96 106 MET A N 1
ATOM 765 C CA . MET A 1 106 ? 27.383 43.541 39.413 1.00 6.51 106 MET A CA 1
ATOM 766 C C . MET A 1 106 ? 28.229 43.830 38.175 1.00 6.55 106 MET A C 1
ATOM 767 O O . MET A 1 106 ? 29.351 44.337 38.275 1.00 5.20 106 MET A O 1
ATOM 772 N N . GLY A 1 107 ? 27.677 43.526 37.004 1.00 7.22 107 GLY A N 1
ATOM 773 C CA . GLY A 1 107 ? 28.373 43.784 35.757 1.00 5.52 107 GLY A CA 1
ATOM 774 C C . GLY A 1 107 ? 28.649 45.266 35.582 1.00 6.90 107 GLY A C 1
ATOM 775 O O . GLY A 1 107 ? 29.760 45.660 35.231 1.00 5.82 107 GLY A O 1
ATOM 776 N N . ALA A 1 108 ? 27.629 46.087 35.824 1.00 7.69 108 ALA A N 1
ATOM 777 C CA . ALA A 1 108 ? 27.739 47.538 35.686 1.00 6.35 108 ALA A CA 1
ATOM 778 C C . ALA A 1 108 ? 28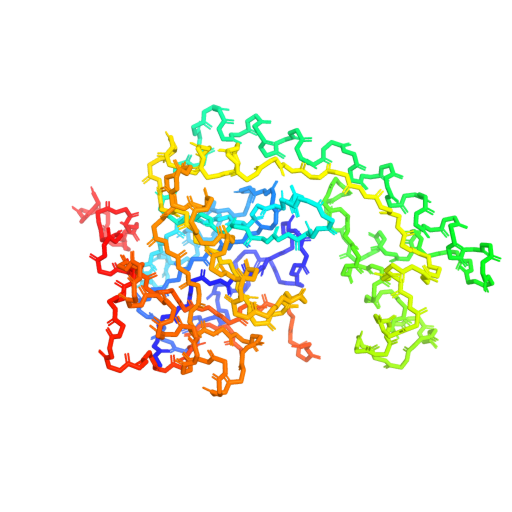.705 48.137 36.711 1.00 7.10 108 ALA A C 1
ATOM 779 O O . ALA A 1 108 ? 29.446 49.073 36.412 1.00 5.55 108 ALA A O 1
ATOM 781 N N . SER A 1 109 ? 28.707 47.583 37.918 1.00 8.77 109 SER A N 1
ATOM 782 C CA . SER A 1 109 ? 29.706 47.959 38.920 1.00 8.37 109 SER A CA 1
ATOM 783 C C . SER A 1 109 ? 31.128 47.673 38.428 1.00 8.31 109 SER A C 1
ATOM 784 O O . SER A 1 109 ? 32.010 48.530 38.494 1.00 8.11 109 SER A O 1
ATOM 787 N N . LEU A 1 110 ? 31.360 46.467 37.925 1.00 9.55 110 LEU A N 1
ATOM 788 C CA . LEU A 1 110 ? 32.679 46.137 37.380 1.00 9.29 110 LEU A CA 1
ATOM 789 C C . LEU A 1 110 ? 33.057 47.056 36.208 1.00 9.22 110 LEU A C 1
ATOM 790 O O . LEU A 1 110 ? 34.214 47.460 36.074 1.00 9.00 110 LEU A O 1
ATOM 795 N N . GLU A 1 111 ? 32.083 47.392 35.367 1.00 6.59 111 GLU A N 1
ATOM 796 C CA . GLU A 1 111 ? 32.347 48.287 34.246 1.00 10.59 111 GLU A CA 1
ATOM 797 C C . GLU A 1 111 ? 32.808 49.675 34.724 1.00 12.37 111 GLU A C 1
ATOM 798 O O . GLU A 1 111 ? 33.749 50.244 34.173 1.00 10.61 111 GLU A O 1
ATOM 804 N N . ALA A 1 112 ? 32.144 50.212 35.748 1.00 8.54 112 ALA A N 1
ATOM 805 C CA . ALA A 1 112 ? 32.541 51.493 36.333 1.00 9.64 112 ALA A CA 1
ATOM 806 C C . ALA A 1 112 ? 33.971 51.453 36.879 1.00 10.94 112 ALA A C 1
ATOM 807 O O . ALA A 1 112 ? 34.657 52.478 36.930 1.00 12.37 112 ALA A O 1
ATOM 809 N N . ALA A 1 113 ? 34.412 50.269 37.293 1.00 9.83 113 ALA A N 1
ATOM 810 C CA . ALA A 1 113 ? 35.741 50.090 37.866 1.00 10.19 113 ALA A CA 1
ATOM 811 C C . ALA A 1 113 ? 36.775 49.753 36.799 1.00 13.93 113 ALA A C 1
ATOM 812 O O . ALA A 1 113 ? 37.924 49.443 37.113 1.00 18.30 113 ALA A O 1
ATOM 814 N N . GLY A 1 114 ? 36.360 49.779 35.543 1.00 11.82 114 GLY A N 1
ATOM 815 C CA . GLY A 1 114 ? 37.298 49.618 34.450 1.00 12.71 114 GLY A CA 1
ATOM 816 C C . GLY A 1 114 ? 37.323 48.252 33.793 1.00 12.47 114 GLY A C 1
ATOM 817 O O . GLY A 1 114 ? 38.159 48.018 32.917 1.00 14.52 114 GLY A O 1
ATOM 818 N N . ILE A 1 115 ? 36.456 47.331 34.214 1.00 9.92 115 ILE A N 1
ATOM 819 C CA . ILE A 1 115 ? 36.355 46.074 33.471 1.00 12.21 115 ILE A CA 1
ATOM 820 C C . ILE A 1 115 ? 34.973 45.920 32.864 1.00 11.73 115 ILE A C 1
ATOM 821 O O . ILE A 1 115 ? 34.032 45.543 33.546 1.00 13.18 115 ILE A O 1
ATOM 826 N N . ALA A 1 116 ? 34.871 46.167 31.565 1.00 11.46 116 ALA A N 1
ATOM 827 C CA . ALA A 1 116 ? 33.597 46.067 30.859 1.00 10.04 116 ALA A CA 1
ATOM 828 C C . ALA A 1 116 ? 33.292 44.632 30.472 1.00 10.19 116 ALA A C 1
ATOM 829 O O . ALA A 1 116 ? 34.195 43.802 30.405 1.00 10.84 116 ALA A O 1
ATOM 831 N N . GLY A 1 117 ? 32.012 44.341 30.254 1.00 10.48 117 GLY A N 1
ATOM 832 C CA . GLY A 1 117 ? 31.598 43.074 29.677 1.00 9.71 117 GLY A CA 1
ATOM 833 C C . GLY A 1 117 ? 31.483 41.892 30.621 1.00 8.69 117 GLY A C 1
ATOM 834 O O . GLY A 1 117 ? 31.358 40.759 30.159 1.00 8.37 117 GLY A O 1
ATOM 835 N N . CYS A 1 118 ? 31.509 42.136 31.934 1.00 7.51 118 CYS A N 1
ATOM 836 C CA . CYS A 1 118 ? 31.495 41.034 32.903 1.00 7.69 118 CYS A CA 1
ATOM 837 C C . CYS A 1 118 ? 30.158 40.299 33.059 1.00 8.20 118 CYS A C 1
ATOM 838 O O . CYS A 1 118 ? 30.144 39.082 33.243 1.00 8.87 118 CYS A O 1
ATOM 841 N N . PHE A 1 119 ? 29.039 41.015 33.000 1.00 7.84 119 PHE A N 1
ATOM 842 C CA . PHE A 1 119 ? 27.746 40.328 33.012 1.00 7.27 119 PHE A CA 1
ATOM 843 C C . PHE A 1 119 ? 27.654 39.386 31.820 1.00 10.54 119 PHE A C 1
ATOM 844 O O . PHE A 1 119 ? 27.304 38.209 31.974 1.00 11.63 119 PHE A O 1
ATOM 852 N N . ASP A 1 120 ? 27.963 39.901 30.628 1.00 8.50 120 ASP A N 1
ATOM 853 C CA . ASP A 1 120 ? 27.900 39.071 29.421 1.00 7.32 120 ASP A CA 1
ATOM 854 C C . ASP A 1 120 ? 28.828 37.869 29.535 1.00 8.90 120 ASP A C 1
ATOM 855 O O . ASP A 1 120 ? 28.448 36.750 29.195 1.00 10.32 120 ASP A O 1
ATOM 860 N N . GLY A 1 121 ? 30.045 38.105 30.017 1.00 8.39 121 GLY A N 1
ATOM 861 C CA . GLY A 1 121 ? 31.027 37.042 30.160 1.00 9.25 121 GLY A CA 1
ATOM 862 C C . GLY A 1 121 ? 30.589 35.980 31.151 1.00 10.96 121 GLY A C 1
ATOM 863 O O . GLY A 1 121 ? 30.719 34.778 30.891 1.00 11.76 121 GLY A O 1
ATOM 864 N N . ALA A 1 122 ? 30.067 36.421 32.293 1.00 9.65 122 ALA A N 1
ATOM 865 C CA . ALA A 1 122 ? 29.556 35.496 33.306 1.00 8.24 122 ALA A CA 1
ATOM 866 C C . ALA A 1 122 ? 28.442 34.625 32.726 1.00 9.22 122 ALA A C 1
ATOM 867 O O . ALA A 1 122 ? 28.369 33.428 32.979 1.00 11.21 122 ALA A O 1
ATOM 869 N N . MET A 1 123 ? 27.568 35.248 31.949 1.00 10.04 123 MET A N 1
ATOM 870 C CA . MET A 1 123 ? 26.435 34.559 31.352 1.00 13.22 123 MET A CA 1
ATOM 871 C C . MET A 1 123 ? 26.860 33.393 30.457 1.00 15.82 123 MET A C 1
ATOM 872 O O . MET A 1 123 ? 26.114 32.427 30.291 1.00 16.69 123 MET A O 1
ATOM 877 N N . ARG A 1 124 ? 28.060 33.490 29.888 1.00 17.08 124 ARG A N 1
ATOM 878 C CA . ARG A 1 124 ? 28.595 32.456 29.009 1.00 18.87 124 ARG A CA 1
ATOM 879 C C . ARG A 1 124 ? 28.885 31.190 29.803 1.00 16.88 124 ARG A C 1
ATOM 880 O O . ARG A 1 124 ? 28.964 30.091 29.241 1.00 15.80 124 ARG A O 1
ATOM 888 N N . TRP A 1 125 ? 29.058 31.356 31.111 1.00 11.28 125 TRP A N 1
ATOM 889 C CA . TRP A 1 125 ? 29.384 30.243 32.003 1.00 8.69 125 TRP A CA 1
ATOM 890 C C . TRP A 1 125 ? 28.164 29.666 32.729 1.00 8.27 125 TRP A C 1
ATOM 891 O O . TRP A 1 125 ? 28.284 28.732 33.522 1.00 11.89 125 TRP A O 1
ATOM 902 N N . CYS A 1 126 ? 26.992 30.223 32.456 1.00 8.62 126 CYS A N 1
ATOM 903 C CA . CYS A 1 126 ? 25.814 29.949 33.262 1.00 8.81 126 CYS A CA 1
ATOM 904 C C . CYS A 1 126 ? 24.678 29.439 32.379 1.00 11.87 126 CYS A C 1
ATOM 905 O O . CYS A 1 126 ? 24.170 30.165 31.522 1.00 13.31 126 CYS A O 1
ATOM 908 N N . ASP A 1 127 ? 24.287 28.181 32.580 1.00 12.46 127 ASP A N 1
ATOM 909 C CA . ASP A 1 127 ? 23.269 27.561 31.728 1.00 10.90 127 ASP A CA 1
ATOM 910 C C . ASP A 1 127 ? 21.885 28.136 32.012 1.00 12.36 127 ASP A C 1
ATOM 911 O O . ASP A 1 127 ? 21.071 28.323 31.100 1.00 12.13 127 ASP A O 1
ATOM 916 N N . ASN A 1 128 ? 21.625 28.402 33.290 1.00 11.87 128 ASN A N 1
ATOM 917 C CA . ASN A 1 128 ? 20.337 28.920 33.720 1.00 13.64 128 ASN A CA 1
ATOM 918 C C . ASN A 1 128 ? 20.481 30.342 34.253 1.00 14.48 128 ASN A C 1
ATOM 919 O O . ASN A 1 128 ? 20.938 30.534 35.382 1.00 12.65 128 ASN A O 1
ATOM 924 N N . PRO A 1 129 ? 20.063 31.340 33.450 1.00 15.38 129 PRO A N 1
ATOM 925 C CA . PRO A 1 129 ? 20.207 32.773 33.747 1.00 13.82 129 PRO A CA 1
ATOM 926 C C . PRO A 1 129 ? 19.726 33.178 35.142 1.00 13.90 129 PRO A C 1
ATOM 927 O O . PRO A 1 129 ? 20.361 34.029 35.788 1.00 10.78 129 PRO A O 1
ATOM 931 N N . GLU A 1 130 ? 18.643 32.563 35.613 1.00 13.81 130 GLU A N 1
ATOM 932 C CA . GLU A 1 130 ? 18.080 32.898 36.920 1.00 14.91 130 GLU A CA 1
ATOM 933 C C . GLU A 1 130 ? 18.998 32.501 38.082 1.00 11.72 130 GLU A C 1
ATOM 934 O O . GLU A 1 130 ? 18.851 33.007 39.196 1.00 12.66 130 GLU A O 1
ATOM 940 N N . MET A 1 131 ? 19.925 31.584 37.821 1.00 11.04 131 MET A N 1
ATOM 941 C CA . MET A 1 131 ? 20.867 31.104 38.845 1.00 11.51 131 MET A CA 1
ATOM 942 C C . MET A 1 131 ? 22.213 31.828 38.814 1.00 9.33 131 MET A C 1
ATOM 943 O O . MET A 1 131 ? 23.151 31.438 39.513 1.00 9.29 131 MET A O 1
ATOM 948 N N . ILE A 1 132 ? 22.303 32.862 37.985 1.00 6.39 132 ILE A N 1
ATOM 949 C CA . ILE A 1 132 ? 23.554 33.594 37.780 1.00 6.30 132 ILE A CA 1
ATOM 950 C C . ILE A 1 132 ? 24.206 33.990 39.123 1.00 6.45 132 ILE A C 1
ATOM 951 O O . ILE A 1 132 ? 23.553 34.539 40.012 1.00 7.32 132 ILE A O 1
ATOM 956 N N . SER A 1 133 ? 25.504 33.732 39.243 1.00 5.98 133 SER A N 1
ATOM 957 C CA . SER A 1 133 ? 26.185 33.738 40.544 1.00 6.77 133 SER A CA 1
ATOM 958 C C . SER A 1 133 ? 27.537 34.444 40.462 1.00 5.39 133 SER A C 1
ATOM 959 O O . SER A 1 133 ? 28.118 34.516 39.389 1.00 4.50 133 SER A O 1
ATOM 962 N N . ARG A 1 134 ? 28.036 34.949 41.593 1.00 6.11 134 ARG A N 1
ATOM 963 C CA . ARG A 1 134 ? 29.404 35.469 41.668 1.00 5.98 134 ARG A CA 1
ATOM 964 C C . ARG A 1 134 ? 30.403 34.444 41.139 1.00 6.83 134 ARG A C 1
ATOM 965 O O . ARG A 1 134 ? 31.468 34.815 40.654 1.00 7.57 134 ARG A O 1
ATOM 973 N N . THR A 1 135 ? 30.070 33.156 41.260 1.00 8.23 135 THR A N 1
ATOM 974 C CA . THR A 1 135 ? 30.955 32.087 40.780 1.00 8.35 135 THR A CA 1
ATOM 975 C C . THR A 1 135 ? 31.173 32.200 39.281 1.00 8.33 135 THR A C 1
ATOM 976 O O . THR A 1 135 ? 32.293 32.061 38.796 1.00 4.21 135 THR A O 1
ATOM 980 N N . HIS A 1 136 ? 30.089 32.456 38.546 1.00 8.93 136 HIS A N 1
ATOM 981 C CA . HIS A 1 136 ? 30.180 32.621 37.101 1.00 6.25 136 HIS A CA 1
ATOM 982 C C . HIS A 1 136 ? 30.995 33.861 36.720 1.00 5.36 136 HIS A C 1
ATOM 983 O O . HIS A 1 136 ? 31.770 33.823 35.755 1.00 9.33 136 HIS A O 1
ATOM 990 N N . PHE A 1 137 ? 30.834 34.948 37.476 1.00 3.57 137 PHE A N 1
ATOM 991 C CA . PHE A 1 137 ? 31.625 36.162 37.265 1.00 6.25 137 PHE A CA 1
ATOM 992 C C . PHE A 1 137 ? 33.103 35.863 37.460 1.00 7.55 137 PHE A C 1
ATOM 993 O O . PHE A 1 137 ? 33.947 36.331 36.701 1.00 7.12 137 PHE A O 1
ATOM 1001 N N . ALA A 1 138 ? 33.414 35.067 38.478 1.00 7.41 138 ALA A N 1
ATOM 1002 C CA . ALA A 1 138 ? 34.804 34.719 38.757 1.00 8.87 138 ALA A CA 1
ATOM 1003 C C . ALA A 1 138 ? 35.410 33.876 37.630 1.00 10.49 138 ALA A C 1
ATOM 1004 O O . ALA A 1 138 ? 36.546 34.111 37.213 1.00 11.76 138 ALA A O 1
ATOM 1006 N N . ARG A 1 139 ? 34.657 32.896 37.136 1.00 9.60 139 ARG A N 1
ATOM 1007 C CA . ARG A 1 139 ? 35.145 32.069 36.034 1.00 11.11 139 ARG A CA 1
ATOM 1008 C C . ARG A 1 139 ? 35.425 32.927 34.819 1.00 10.74 139 ARG A C 1
ATOM 1009 O O . ARG A 1 139 ? 36.419 32.703 34.120 1.00 8.97 139 ARG A O 1
ATOM 1017 N N . HIS A 1 140 ? 34.550 33.903 34.571 1.00 11.72 140 HIS A N 1
ATOM 1018 C CA . HIS A 1 140 ? 34.760 34.830 33.461 1.00 13.02 140 HIS A CA 1
ATOM 1019 C C . HIS A 1 140 ? 36.037 35.631 33.665 1.00 15.11 140 HIS A C 1
ATOM 1020 O O . HIS A 1 140 ? 36.853 35.735 32.752 1.00 15.86 140 HIS A O 1
ATOM 1027 N N . LEU A 1 141 ? 36.204 36.201 34.857 1.00 14.42 141 LEU A N 1
ATOM 1028 C CA . LEU A 1 141 ? 37.373 37.042 35.134 1.00 13.98 141 LEU A CA 1
ATOM 1029 C C . LEU A 1 141 ? 38.680 36.265 34.978 1.00 16.55 141 LEU A C 1
ATOM 1030 O O . LEU A 1 141 ? 39.687 36.812 34.524 1.00 17.86 141 LEU A O 1
ATOM 1035 N N . VAL A 1 142 ? 38.663 34.987 35.343 1.00 15.92 142 VAL A N 1
ATOM 1036 C CA . VAL A 1 142 ? 39.852 34.152 35.178 1.00 16.62 142 VAL A CA 1
ATOM 1037 C C . VAL A 1 142 ? 40.051 33.745 33.716 1.00 20.23 142 VAL A C 1
ATOM 1038 O O . VAL A 1 142 ? 41.137 33.904 33.160 1.00 19.55 142 VAL A O 1
ATOM 1042 N N . ASP A 1 143 ? 38.991 33.243 33.091 1.00 20.49 143 ASP A N 1
ATOM 1043 C CA . ASP A 1 143 ? 39.072 32.777 31.712 1.00 24.55 143 ASP A CA 1
ATOM 1044 C C . ASP A 1 143 ? 39.477 33.885 30.733 1.00 24.57 143 ASP A C 1
ATOM 1045 O O . ASP A 1 143 ? 40.238 33.649 29.790 1.00 24.02 143 ASP A O 1
ATOM 1050 N N . SER A 1 144 ? 38.965 35.089 30.960 1.00 22.18 144 SER A N 1
ATOM 1051 C CA . SER A 1 144 ? 39.245 36.220 30.081 1.00 20.99 144 SER A CA 1
ATOM 1052 C C . SER A 1 144 ? 40.587 36.863 30.428 1.00 23.34 144 SER A C 1
ATOM 1053 O O . SER A 1 144 ? 41.013 37.830 29.793 1.00 26.42 144 SER A O 1
ATOM 1056 N N . GLY A 1 145 ? 41.248 36.335 31.449 1.00 23.06 145 GLY A N 1
ATOM 1057 C CA . GLY A 1 145 ? 42.566 36.817 31.805 1.00 24.88 145 GLY A CA 1
ATOM 1058 C C . GLY A 1 145 ? 42.599 38.142 32.541 1.00 26.94 145 GLY A C 1
ATOM 1059 O O . GLY A 1 145 ? 43.659 38.764 32.646 1.00 27.47 145 GLY A O 1
ATOM 1060 N N . ALA A 1 146 ? 41.457 38.582 33.066 1.00 25.80 146 ALA A N 1
ATOM 1061 C CA . ALA A 1 146 ? 41.433 39.801 33.878 1.00 24.29 146 ALA A CA 1
ATOM 1062 C C . ALA A 1 146 ? 42.095 39.562 35.227 1.00 24.32 146 ALA A C 1
ATOM 1063 O O . ALA A 1 146 ? 42.702 40.463 35.807 1.00 25.58 146 ALA A O 1
ATOM 1065 N N . VAL A 1 147 ? 41.961 38.343 35.736 1.00 22.87 147 VAL A N 1
ATOM 1066 C CA . VAL A 1 147 ? 42.466 38.010 37.060 1.00 22.47 147 VAL A CA 1
ATOM 1067 C C . VAL A 1 147 ? 43.111 36.633 36.958 1.00 21.14 147 VAL A C 1
ATOM 1068 O O . VAL A 1 147 ? 42.642 35.788 36.198 1.00 18.51 147 VAL A O 1
ATOM 1072 N N . LYS A 1 148 ? 44.195 36.402 37.694 1.00 22.47 148 LYS A N 1
ATOM 1073 C CA . LYS A 1 148 ? 44.972 35.192 37.448 1.00 24.27 148 LYS A CA 1
ATOM 1074 C C . LYS A 1 148 ? 44.314 33.898 37.944 1.00 21.83 148 LYS A C 1
ATOM 1075 O O . LYS A 1 148 ? 44.482 32.852 37.323 1.00 20.67 148 LYS A O 1
ATOM 1081 N N . ASP A 1 149 ? 43.560 33.960 39.040 1.00 21.61 149 ASP A N 1
ATOM 1082 C CA . ASP A 1 149 ? 42.833 32.774 39.511 1.00 23.95 149 ASP A CA 1
ATOM 1083 C C . ASP A 1 149 ? 41.627 33.113 40.393 1.00 22.08 149 ASP A C 1
ATOM 1084 O O . ASP A 1 149 ? 41.397 34.278 40.711 1.00 21.12 149 ASP A O 1
ATOM 1089 N N . MET A 1 150 ? 40.879 32.084 40.797 1.00 21.56 150 MET A N 1
ATOM 1090 C CA . MET A 1 150 ? 39.633 32.273 41.546 1.00 21.64 150 MET A CA 1
ATOM 1091 C C . MET A 1 150 ? 39.879 32.969 42.877 1.00 21.81 150 MET A C 1
ATOM 1092 O O . MET A 1 150 ? 39.093 33.826 43.300 1.00 17.70 150 MET A O 1
ATOM 1097 N N . ARG A 1 151 ? 40.965 32.579 43.542 1.00 24.22 151 ARG A N 1
ATOM 1098 C CA . ARG A 1 151 ? 41.318 33.139 44.841 1.00 26.08 151 ARG A CA 1
ATOM 1099 C C . ARG A 1 151 ? 41.570 34.642 44.750 1.00 23.31 151 ARG A C 1
ATOM 1100 O O . ARG A 1 151 ? 41.089 35.412 45.575 1.00 22.15 151 ARG A O 1
ATOM 1108 N N . THR A 1 152 ? 42.325 35.049 43.737 1.00 22.98 152 THR A N 1
ATOM 1109 C CA . THR A 1 152 ? 42.654 36.455 43.524 1.00 22.61 152 THR A CA 1
ATOM 1110 C C . THR A 1 152 ? 41.417 37.280 43.136 1.00 21.56 152 THR A C 1
ATOM 1111 O O . THR A 1 152 ? 41.312 38.470 43.479 1.00 18.48 152 THR A O 1
ATOM 1115 N N . VAL A 1 153 ? 40.477 36.645 42.433 1.00 19.28 153 VAL A N 1
ATOM 1116 C CA . VAL A 1 153 ? 39.242 37.324 42.057 1.00 17.09 153 VAL A CA 1
ATOM 1117 C C . VAL A 1 153 ? 38.514 37.871 43.291 1.00 14.37 153 VAL A C 1
ATOM 1118 O O . VAL A 1 153 ? 38.138 39.036 43.328 1.00 13.93 153 VAL A O 1
ATOM 1122 N N . PHE A 1 154 ? 38.322 37.032 44.300 1.00 13.68 154 PHE A N 1
ATOM 1123 C CA . PHE A 1 154 ? 37.528 37.415 45.463 1.00 15.97 154 PHE A CA 1
ATOM 1124 C C . PHE A 1 154 ? 38.310 38.284 46.440 1.00 18.76 154 PHE A C 1
ATOM 1125 O O . PHE A 1 154 ? 37.746 38.914 47.336 1.00 17.86 154 PHE A O 1
ATOM 1133 N N . ARG A 1 155 ? 39.618 38.334 46.237 1.00 20.87 155 ARG A N 1
ATOM 1134 C CA . ARG A 1 155 ? 40.461 39.271 46.956 1.00 24.05 155 ARG A CA 1
ATOM 1135 C C . ARG A 1 155 ? 40.257 40.704 46.433 1.00 22.36 155 ARG A C 1
ATOM 1136 O O . ARG A 1 155 ? 40.192 41.646 47.225 1.00 21.98 155 ARG A O 1
ATOM 1144 N N . LYS A 1 156 ? 40.193 40.870 45.107 1.00 19.48 156 LYS A N 1
ATOM 1145 C CA . LYS A 1 156 ? 40.038 42.197 44.509 1.00 19.10 156 LYS A CA 1
ATOM 1146 C C . LYS A 1 156 ? 38.608 42.654 44.158 1.00 16.26 156 LYS A C 1
ATOM 1147 O O . LYS A 1 156 ? 38.365 43.857 44.002 1.00 12.96 156 LYS A O 1
ATOM 1153 N N . TYR A 1 157 ? 37.668 41.710 44.079 1.00 13.47 157 TYR A N 1
ATOM 1154 C CA . TYR A 1 157 ? 36.347 41.969 43.496 1.00 12.42 157 TYR A CA 1
ATOM 1155 C C . TYR A 1 157 ? 35.300 41.082 44.117 1.00 12.58 157 TYR A C 1
ATOM 1156 O O . TYR A 1 157 ? 35.625 40.105 44.774 1.00 13.16 157 TYR A O 1
ATOM 1165 N N . LEU A 1 158 ? 34.038 41.424 43.890 1.00 11.40 158 LEU A N 1
ATOM 1166 C CA . LEU A 1 158 ? 32.934 40.521 44.195 1.00 12.13 158 LEU A CA 1
ATOM 1167 C C . LEU A 1 158 ? 32.843 40.212 45.682 1.00 13.29 158 LEU A C 1
ATOM 1168 O O . LEU A 1 158 ? 32.260 39.208 46.071 1.00 15.54 158 LEU A O 1
ATOM 1173 N N . THR A 1 159 ? 33.408 41.092 46.502 1.00 11.94 159 THR A N 1
ATOM 1174 C CA . THR A 1 159 ? 33.270 41.008 47.952 1.00 13.58 159 THR A CA 1
ATOM 1175 C C . THR A 1 159 ? 33.015 42.416 48.494 1.00 13.76 159 THR A C 1
ATOM 1176 O O . THR A 1 159 ? 33.360 43.402 47.831 1.00 12.69 159 THR A O 1
ATOM 1180 N N . PRO A 1 160 ? 32.435 42.519 49.706 1.00 14.88 160 PRO A N 1
ATOM 1181 C CA . PRO A 1 160 ? 32.049 43.829 50.248 1.00 14.89 160 PRO A CA 1
ATOM 1182 C C . PRO A 1 160 ? 33.180 44.851 50.171 1.00 12.63 160 PRO A C 1
ATOM 1183 O O . PRO A 1 160 ? 34.319 44.547 50.521 1.00 12.76 160 PRO A O 1
ATOM 1187 N N . GLY A 1 161 ? 32.860 46.049 49.694 1.00 11.04 161 GLY A N 1
ATOM 1188 C CA . GLY A 1 161 ? 33.838 47.107 49.535 1.00 9.87 161 GLY A CA 1
ATOM 1189 C C . GLY A 1 161 ? 34.610 47.082 48.230 1.00 10.95 161 GLY A C 1
ATOM 1190 O O . GLY A 1 161 ? 35.378 47.999 47.960 1.00 10.45 161 GLY A O 1
ATOM 1191 N N . LYS A 1 162 ? 34.422 46.038 47.419 1.00 12.65 162 LYS A N 1
ATOM 1192 C CA . LYS A 1 162 ? 35.157 45.907 46.154 1.00 11.86 162 LYS A CA 1
ATOM 1193 C C . LYS A 1 162 ? 34.198 45.956 44.973 1.00 10.97 162 LYS A C 1
ATOM 1194 O O . LYS A 1 162 ? 33.034 45.587 45.099 1.00 10.40 162 LYS A O 1
ATOM 1200 N N . PRO A 1 163 ? 34.692 46.401 43.812 1.00 11.46 163 PRO A N 1
ATOM 1201 C CA . PRO A 1 163 ? 33.848 46.466 42.614 1.00 11.69 163 PRO A CA 1
ATOM 1202 C C . PRO A 1 163 ? 33.202 45.115 42.306 1.00 10.43 163 PRO A C 1
ATOM 1203 O O . PRO A 1 163 ? 33.812 44.051 42.491 1.00 9.22 163 PRO A O 1
ATOM 1207 N N . GLY A 1 164 ? 31.952 45.157 41.867 1.00 8.10 164 GLY A N 1
ATOM 1208 C CA . GLY A 1 164 ? 31.256 43.942 41.496 1.00 10.53 164 GLY A CA 1
ATOM 1209 C C . GLY A 1 164 ? 30.393 43.358 42.601 1.00 12.40 164 GLY A C 1
ATOM 1210 O O . GLY A 1 164 ? 29.564 42.494 42.328 1.00 13.18 164 GLY A O 1
ATOM 1211 N N . TYR A 1 165 ? 30.596 43.800 43.843 1.00 10.41 165 TYR A N 1
ATOM 1212 C CA . TYR A 1 165 ? 29.759 43.335 44.947 1.00 9.24 165 TYR A CA 1
ATOM 1213 C C . TYR A 1 165 ? 28.518 44.206 45.124 1.00 8.06 165 TYR A C 1
ATOM 1214 O O . TYR A 1 165 ? 28.595 45.432 45.166 1.00 8.13 165 TYR A O 1
ATOM 1223 N N . VAL A 1 166 ? 27.364 43.561 45.191 1.00 9.11 166 VAL A N 1
ATOM 1224 C CA . VAL A 1 166 ? 26.103 44.258 45.384 1.00 10.78 166 VAL A CA 1
ATOM 1225 C C . VAL A 1 166 ? 25.419 43.580 46.567 1.00 9.65 166 VAL A C 1
ATOM 1226 O O . VAL A 1 166 ? 25.109 42.398 46.507 1.00 8.38 166 VAL A O 1
ATOM 1230 N N . SER A 1 167 ? 25.239 44.308 47.664 1.00 10.47 167 SER A N 1
ATOM 1231 C CA . SER A 1 167 ? 24.610 43.716 48.839 1.00 13.56 167 SER A CA 1
ATOM 1232 C C . SER A 1 167 ? 23.211 43.263 48.469 1.00 10.70 167 SER A C 1
ATOM 1233 O O . SER A 1 167 ? 22.550 43.878 47.626 1.00 10.03 167 SER A O 1
ATOM 1236 N N . HIS A 1 168 ? 22.770 42.167 49.072 1.00 8.80 168 HIS A N 1
ATOM 1237 C CA . HIS A 1 168 ? 21.469 41.614 48.733 1.00 10.04 168 HIS A CA 1
ATOM 1238 C C . HIS A 1 168 ? 20.917 40.860 49.924 1.00 10.18 168 HIS A C 1
ATOM 1239 O O . HIS A 1 168 ? 21.666 40.184 50.626 1.00 11.06 168 HIS A O 1
ATOM 1246 N N . GLN A 1 169 ? 19.612 40.954 50.143 1.00 10.27 169 GLN A N 1
ATOM 1247 C CA . GLN A 1 169 ? 19.002 40.207 51.242 1.00 13.40 169 GLN A CA 1
ATOM 1248 C C . GLN A 1 169 ? 18.424 38.875 50.764 1.00 10.98 169 GLN A C 1
ATOM 1249 O O . GLN A 1 169 ? 17.552 38.832 49.897 1.00 10.71 169 GLN A O 1
ATOM 1255 N N . TRP A 1 170 ? 18.946 37.789 51.320 1.00 7.92 170 TRP A N 1
ATOM 1256 C CA . TRP A 1 170 ? 18.490 36.436 51.005 1.00 9.02 170 TRP A CA 1
ATOM 1257 C C . TRP A 1 170 ? 17.414 35.996 52.001 1.00 10.09 170 TRP A C 1
ATOM 1258 O O . TRP A 1 170 ? 16.773 36.840 52.634 1.00 12.64 170 TRP A O 1
ATOM 1269 N N . ALA A 1 171 ? 17.165 34.693 52.098 1.00 7.02 171 ALA A N 1
ATOM 1270 C CA . ALA A 1 171 ? 16.135 34.194 53.012 1.00 7.51 171 ALA A CA 1
ATOM 1271 C C . ALA A 1 171 ? 16.474 34.511 54.463 1.00 7.12 171 ALA A C 1
ATOM 1272 O O . ALA A 1 171 ? 17.630 34.744 54.804 1.00 3.94 171 ALA A O 1
ATOM 1274 N N . SER A 1 172 ? 15.461 34.549 55.318 1.00 5.95 172 SER A N 1
ATOM 1275 C CA . SER A 1 172 ? 15.719 34.574 56.743 1.00 6.33 172 SER A CA 1
ATOM 1276 C C . SER A 1 172 ? 16.172 33.176 57.180 1.00 7.25 172 SER A C 1
ATOM 1277 O O . SER A 1 172 ? 15.889 32.169 56.505 1.00 8.17 172 SER A O 1
ATOM 1280 N N . LEU A 1 173 ? 16.870 33.110 58.306 1.00 5.43 173 LEU A N 1
ATOM 1281 C CA . LEU A 1 173 ? 17.274 31.832 58.870 1.00 6.46 173 LEU A CA 1
ATOM 1282 C C . LEU A 1 173 ? 16.037 30.982 59.182 1.00 8.28 173 LEU A C 1
ATOM 1283 O O . LEU A 1 173 ? 15.995 29.791 58.872 1.00 6.91 173 LEU A O 1
ATOM 1288 N N . GLU A 1 174 ? 15.028 31.602 59.793 1.00 8.67 174 GLU A N 1
ATOM 1289 C CA . GLU A 1 174 ? 13.808 30.897 60.164 1.00 8.68 174 GLU A CA 1
ATOM 1290 C C . GLU A 1 174 ? 13.098 30.306 58.943 1.00 7.64 174 GLU A C 1
ATOM 1291 O O . GLU A 1 174 ? 12.630 29.163 58.972 1.00 5.08 174 GLU A O 1
ATOM 1297 N N . ASP A 1 175 ? 13.027 31.080 57.866 1.00 8.92 175 ASP A N 1
ATOM 1298 C CA . ASP A 1 175 ? 12.411 30.584 56.636 1.00 8.74 175 ASP A CA 1
ATOM 1299 C C . ASP A 1 175 ? 13.188 29.425 56.020 1.00 6.21 175 ASP A C 1
ATOM 1300 O O . ASP A 1 175 ? 12.593 28.411 55.658 1.00 6.14 175 ASP A O 1
ATOM 1305 N N . ALA A 1 176 ? 14.509 29.564 55.901 1.00 5.09 176 ALA A N 1
ATOM 1306 C CA . ALA A 1 176 ? 15.308 28.516 55.261 1.00 6.38 176 ALA A CA 1
ATOM 1307 C C . ALA A 1 176 ? 15.189 27.175 55.986 1.00 7.60 176 ALA A C 1
ATOM 1308 O O . ALA A 1 176 ? 14.920 26.145 55.356 1.00 6.68 176 ALA A O 1
ATOM 1310 N N . VAL A 1 177 ? 15.386 27.192 57.304 1.00 4.17 177 VAL A N 1
ATOM 1311 C CA . VAL A 1 177 ? 15.276 25.978 58.114 1.00 4.12 177 VAL A CA 1
ATOM 1312 C C . VAL A 1 177 ? 13.861 25.382 58.074 1.00 5.35 177 VAL A C 1
ATOM 1313 O O . VAL A 1 177 ? 13.702 24.178 57.895 1.00 5.14 177 VAL A O 1
ATOM 1317 N N . GLY A 1 178 ? 12.844 26.229 58.229 1.00 6.37 178 GLY A N 1
ATOM 1318 C CA . GLY A 1 178 ? 11.462 25.775 58.209 1.00 7.81 178 GLY A CA 1
ATOM 1319 C C . GLY A 1 178 ? 11.011 25.190 56.880 1.00 8.22 178 GLY A C 1
ATOM 1320 O O . GLY A 1 178 ? 10.220 24.239 56.846 1.00 6.57 178 GLY A O 1
ATOM 1321 N N . TRP A 1 179 ? 11.484 25.769 55.778 1.00 6.77 179 TRP A N 1
ATOM 1322 C CA . TRP A 1 179 ? 11.185 25.215 54.458 1.00 6.52 179 TRP A CA 1
ATOM 1323 C C . TRP A 1 179 ? 11.783 23.808 54.354 1.00 6.43 179 TRP A C 1
ATOM 1324 O O . TRP A 1 179 ? 11.151 22.869 53.874 1.00 5.42 179 TRP A O 1
ATOM 1335 N N . ILE A 1 180 ? 13.012 23.664 54.829 1.00 6.24 180 ILE A N 1
ATOM 1336 C CA . ILE A 1 180 ? 13.709 22.387 54.760 1.00 5.42 180 ILE A CA 1
ATOM 1337 C C . ILE A 1 180 ? 13.011 21.340 55.610 1.00 5.68 180 ILE A C 1
ATOM 1338 O O . ILE A 1 180 ? 12.735 20.242 55.136 1.00 6.33 180 ILE A O 1
ATOM 1343 N N . VAL A 1 181 ? 12.711 21.699 56.858 1.00 5.47 181 VAL A N 1
ATOM 1344 C CA . VAL A 1 181 ? 12.059 20.790 57.794 1.00 4.77 181 VAL A CA 1
ATOM 1345 C C . VAL A 1 181 ? 10.641 20.434 57.353 1.00 5.30 181 VAL A C 1
ATOM 1346 O O . VAL A 1 181 ? 10.232 19.271 57.435 1.00 7.86 181 VAL A O 1
ATOM 1350 N N . GLY A 1 182 ? 9.893 21.430 56.886 1.00 6.06 182 GLY A N 1
ATOM 1351 C CA . GLY A 1 182 ? 8.534 21.208 56.411 1.00 7.31 182 GLY A CA 1
ATOM 1352 C C . GLY A 1 182 ? 8.496 20.309 55.183 1.00 8.42 182 GLY A C 1
ATOM 1353 O O . GLY A 1 182 ? 7.456 19.728 54.861 1.00 7.73 182 GLY A O 1
ATOM 1354 N N . ALA A 1 183 ? 9.631 20.216 54.482 1.00 8.05 183 ALA A N 1
ATOM 1355 C CA . ALA A 1 183 ? 9.774 19.327 53.323 1.00 9.14 183 ALA A CA 1
ATOM 1356 C C . ALA A 1 183 ? 10.305 17.953 53.720 1.00 7.70 183 ALA A C 1
ATOM 1357 O O . ALA A 1 183 ? 10.611 17.127 52.858 1.00 7.35 183 ALA A O 1
ATOM 1359 N N . GLY A 1 184 ? 10.457 17.728 55.025 1.00 5.06 184 GLY A N 1
ATOM 1360 C CA . GLY A 1 184 ? 10.817 16.413 55.539 1.00 3.13 184 GLY A CA 1
ATOM 1361 C C . GLY A 1 184 ? 12.314 16.186 55.681 1.00 5.18 184 GLY A C 1
ATOM 1362 O O . GLY A 1 184 ? 12.752 15.082 55.976 1.00 7.09 184 GLY A O 1
ATOM 1363 N N . GLY A 1 185 ? 13.111 17.225 55.475 1.00 5.76 185 GLY A N 1
ATOM 1364 C CA . GLY A 1 185 ? 14.554 17.074 55.550 1.00 4.87 185 GLY A CA 1
ATOM 1365 C C . GLY A 1 185 ? 15.154 17.591 56.849 1.00 5.88 185 GLY A C 1
ATOM 1366 O O . GLY A 1 185 ? 14.442 18.076 57.745 1.00 4.30 185 GLY A O 1
ATOM 1367 N N . MET A 1 186 ? 16.477 17.472 56.952 1.00 5.45 186 MET A N 1
ATOM 1368 C CA . MET A 1 186 ? 17.234 18.056 58.053 1.00 5.71 186 MET A CA 1
ATOM 1369 C C . MET A 1 186 ? 18.002 19.282 57.544 1.00 6.00 186 MET A C 1
ATOM 1370 O O . MET A 1 186 ? 18.554 19.261 56.440 1.00 5.41 186 MET A O 1
ATOM 1375 N N . ALA A 1 187 ? 17.991 20.359 58.331 1.00 2.95 187 ALA A N 1
ATOM 1376 C CA . ALA A 1 187 ? 18.738 21.571 57.996 1.00 4.18 187 ALA A CA 1
ATOM 1377 C C . ALA A 1 187 ? 20.155 21.475 58.563 1.00 5.59 187 ALA A C 1
ATOM 1378 O O . ALA A 1 187 ? 20.366 20.897 59.640 1.00 4.55 187 ALA A O 1
ATOM 1380 N N . VAL A 1 188 ? 21.115 22.018 57.817 1.00 6.35 188 VAL A N 1
ATOM 1381 C CA . VAL A 1 188 ? 22.535 21.891 58.140 1.00 6.45 188 VAL A CA 1
ATOM 1382 C C . VAL A 1 188 ? 23.254 23.223 57.903 1.00 6.26 188 VAL A C 1
ATOM 1383 O O . VAL A 1 188 ? 23.176 23.780 56.813 1.00 5.28 188 VAL A O 1
ATOM 1387 N N . ILE A 1 189 ? 23.975 23.725 58.904 1.00 6.85 189 ILE A N 1
ATOM 1388 C CA . ILE A 1 189 ? 24.789 24.917 58.692 1.00 5.67 189 ILE A CA 1
ATOM 1389 C C . ILE A 1 189 ? 26.000 24.505 57.862 1.00 7.72 189 ILE A C 1
ATOM 1390 O O . ILE A 1 189 ? 26.789 23.641 58.272 1.00 6.86 189 ILE A O 1
ATOM 1395 N N . ALA A 1 190 ? 26.147 25.123 56.693 1.00 4.12 190 ALA A N 1
ATOM 1396 C CA . ALA A 1 190 ? 27.191 24.718 55.760 1.00 4.78 190 ALA A CA 1
ATOM 1397 C C . ALA A 1 190 ? 28.507 25.437 56.059 1.00 3.42 190 ALA A C 1
ATOM 1398 O O . ALA A 1 190 ? 28.504 26.584 56.505 1.00 4.63 190 ALA A O 1
ATOM 1400 N N . HIS A 1 191 ? 29.613 24.724 55.866 1.00 4.43 191 HIS A N 1
ATOM 1401 C CA . HIS A 1 191 ? 30.960 25.292 55.916 1.00 6.52 191 HIS A CA 1
ATOM 1402 C C . HIS A 1 191 ? 31.123 26.455 56.904 1.00 5.95 191 HIS A C 1
ATOM 1403 O O . HIS A 1 191 ? 31.493 27.565 56.521 1.00 7.01 191 HIS A O 1
ATOM 1410 N N . PRO A 1 192 ? 30.876 26.186 58.196 1.00 8.50 192 PRO A N 1
ATOM 1411 C CA . PRO A 1 192 ? 30.904 27.233 59.227 1.00 6.95 192 PRO A CA 1
ATOM 1412 C C . PRO A 1 192 ? 32.274 27.921 59.373 1.00 7.54 192 PRO A C 1
ATOM 1413 O O . PRO A 1 192 ? 32.338 29.068 59.809 1.00 8.89 192 PRO A O 1
ATOM 1417 N N . GLY A 1 193 ? 33.345 27.247 58.978 1.00 6.44 193 GLY A N 1
ATOM 1418 C CA . GLY A 1 193 ? 34.678 27.820 59.077 1.00 7.69 193 GLY A CA 1
ATOM 1419 C C . GLY A 1 193 ? 34.934 28.979 58.132 1.00 11.61 193 GLY A C 1
ATOM 1420 O O . GLY A 1 193 ? 35.923 29.704 58.286 1.00 10.60 193 GLY A O 1
ATOM 1421 N N . ARG A 1 194 ? 34.046 29.160 57.156 1.00 12.45 194 ARG A N 1
ATOM 1422 C CA . ARG A 1 194 ? 34.175 30.253 56.191 1.00 15.21 194 ARG A CA 1
ATOM 1423 C C . ARG A 1 194 ? 33.598 31.570 56.713 1.00 13.62 194 ARG A C 1
ATOM 1424 O O . ARG A 1 194 ? 33.880 32.627 56.159 1.00 13.01 194 ARG A O 1
ATOM 1432 N N . TYR A 1 195 ? 32.777 31.513 57.758 1.00 8.31 195 TYR A N 1
ATOM 1433 C CA . TYR A 1 195 ? 32.073 32.714 58.198 1.00 8.70 195 TYR A CA 1
ATOM 1434 C C . TYR A 1 195 ? 32.993 33.601 59.043 1.00 12.10 195 TYR A C 1
ATOM 1435 O O . TYR A 1 195 ? 33.860 33.087 59.766 1.00 10.54 195 TYR A O 1
ATOM 1444 N N . ASP A 1 196 ? 32.805 34.919 58.998 1.00 12.66 196 ASP A N 1
ATOM 1445 C CA . ASP A 1 196 ? 33.694 35.741 59.801 1.00 17.91 196 ASP A CA 1
ATOM 1446 C C . ASP A 1 196 ? 32.994 35.916 61.145 1.00 18.32 196 ASP A C 1
ATOM 1447 O O . ASP A 1 196 ? 32.296 36.908 61.395 1.00 18.32 196 ASP A O 1
ATOM 1452 N N . MET A 1 197 ? 33.311 34.986 62.047 1.00 15.70 197 MET A N 1
ATOM 1453 C CA . MET A 1 197 ? 32.631 34.863 63.329 1.00 13.83 197 MET A CA 1
ATOM 1454 C C . MET A 1 197 ? 33.581 34.196 64.310 1.00 12.73 197 MET A C 1
ATOM 1455 O O . MET A 1 197 ? 34.239 33.213 63.961 1.00 12.58 197 MET A O 1
ATOM 1460 N N . GLY A 1 198 ? 33.599 34.677 65.546 1.00 10.59 198 GLY A N 1
ATOM 1461 C CA . GLY A 1 198 ? 34.380 34.055 66.598 1.00 10.30 198 GLY A CA 1
ATOM 1462 C C . GLY A 1 198 ? 33.486 33.050 67.294 1.00 10.86 198 GLY A C 1
ATOM 1463 O O . GLY A 1 198 ? 32.361 32.802 66.837 1.00 9.52 198 GLY A O 1
ATOM 1464 N N . ARG A 1 199 ? 33.948 32.474 68.399 1.00 9.24 199 ARG A N 1
ATOM 1465 C CA . ARG A 1 199 ? 33.162 31.407 69.012 1.00 10.39 199 ARG A CA 1
ATOM 1466 C C . ARG A 1 199 ? 31.836 31.912 69.567 1.00 8.61 199 ARG A C 1
ATOM 1467 O O . ARG A 1 199 ? 30.885 31.150 69.716 1.00 7.54 199 ARG A O 1
ATOM 1475 N N . THR A 1 200 ? 31.768 33.202 69.873 1.00 8.11 200 THR A N 1
ATOM 1476 C CA . THR A 1 200 ? 30.523 33.766 70.385 1.00 9.66 200 THR A CA 1
ATOM 1477 C C . THR A 1 200 ? 29.438 33.894 69.301 1.00 9.89 200 THR A C 1
ATOM 1478 O O . THR A 1 200 ? 28.287 33.507 69.518 1.00 7.12 200 THR A O 1
ATOM 1482 N N . LEU A 1 201 ? 29.810 34.437 68.144 1.00 9.64 201 LEU A N 1
ATOM 1483 C CA . LEU A 1 201 ? 28.873 34.537 67.028 1.00 11.39 201 LEU A CA 1
ATOM 1484 C C . LEU A 1 201 ? 28.451 33.169 66.504 1.00 9.79 201 LEU A C 1
ATOM 1485 O O . LEU A 1 201 ? 27.28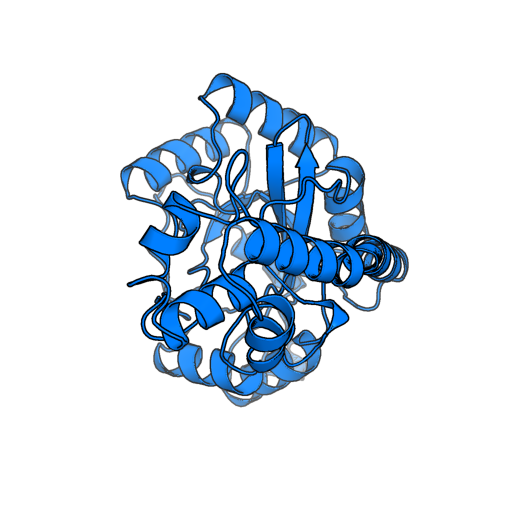7 32.964 66.158 1.00 7.88 201 LEU A O 1
ATOM 1490 N N . ILE A 1 202 ? 29.398 32.237 66.440 1.00 9.39 202 ILE A N 1
ATOM 1491 C CA . ILE A 1 202 ? 29.080 30.870 66.025 1.00 9.61 202 ILE A CA 1
ATOM 1492 C C . ILE A 1 202 ? 28.040 30.265 66.959 1.00 7.27 202 ILE A C 1
ATOM 1493 O O . ILE A 1 202 ? 27.070 29.647 66.515 1.00 7.29 202 ILE A O 1
ATOM 1498 N N . GLU A 1 203 ? 28.247 30.444 68.260 1.00 9.38 203 GLU A N 1
ATOM 1499 C CA . GLU A 1 203 ? 27.295 29.949 69.249 1.00 10.62 203 GLU A CA 1
ATOM 1500 C C . GLU A 1 203 ? 25.923 30.583 69.066 1.00 6.81 203 GLU A C 1
ATOM 1501 O O . GLU A 1 203 ? 24.908 29.907 69.148 1.00 6.42 203 GLU A O 1
ATOM 1507 N N . ARG A 1 204 ? 25.903 31.892 68.836 1.00 7.29 204 ARG A N 1
ATOM 1508 C CA . ARG A 1 204 ? 24.663 32.635 68.615 1.00 9.94 204 ARG A CA 1
ATOM 1509 C C . ARG A 1 204 ? 23.936 32.117 67.368 1.00 9.25 204 ARG A C 1
ATOM 1510 O O . ARG A 1 204 ? 22.716 31.907 67.379 1.00 8.59 204 ARG A O 1
ATOM 1518 N N . LEU A 1 205 ? 24.694 31.921 66.290 1.00 6.73 205 LEU A N 1
ATOM 1519 C CA . LEU A 1 205 ? 24.138 31.370 65.056 1.00 6.84 205 LEU A CA 1
ATOM 1520 C C . LEU A 1 205 ? 23.525 29.986 65.289 1.00 6.04 205 LEU A C 1
ATOM 1521 O O . LEU A 1 205 ? 22.404 29.719 64.847 1.00 4.40 205 LEU A O 1
ATOM 1526 N N . ILE A 1 206 ? 24.264 29.112 65.975 1.00 6.64 206 ILE A N 1
ATOM 1527 C CA . ILE A 1 206 ? 23.765 27.777 66.325 1.00 7.24 206 ILE A CA 1
ATOM 1528 C C . ILE A 1 206 ? 22.470 27.817 67.151 1.00 8.56 206 ILE A C 1
ATOM 1529 O O . ILE A 1 206 ? 21.507 27.109 66.841 1.00 7.27 206 ILE A O 1
ATOM 1534 N N . LEU A 1 207 ? 22.447 28.639 68.197 1.00 7.55 207 LEU A N 1
ATOM 1535 C CA . LEU A 1 207 ? 21.246 28.778 69.022 1.00 6.46 207 LEU A CA 1
ATOM 1536 C C . LEU A 1 207 ? 20.034 29.247 68.207 1.00 5.67 207 LEU A C 1
ATOM 1537 O O . LEU A 1 207 ? 18.947 28.685 68.330 1.00 6.70 207 LEU A O 1
ATOM 1542 N N . ASP A 1 208 ? 20.226 30.268 67.374 1.00 3.86 208 ASP A N 1
ATOM 1543 C CA . ASP A 1 208 ? 19.170 30.741 66.476 1.00 6.53 208 ASP A CA 1
ATOM 1544 C C . ASP A 1 208 ? 18.730 29.632 65.501 1.00 6.12 208 ASP A C 1
ATOM 1545 O O . ASP A 1 208 ? 17.539 29.436 65.230 1.00 2.88 208 ASP A O 1
ATOM 1550 N N . PHE A 1 209 ? 19.723 28.931 64.961 1.00 6.68 209 PHE A N 1
ATOM 1551 C CA . PHE A 1 209 ? 19.526 27.836 64.005 1.00 4.89 209 PHE A CA 1
ATOM 1552 C C . PHE A 1 209 ? 18.664 26.732 64.637 1.00 4.87 209 PHE A C 1
ATOM 1553 O O . PHE A 1 209 ? 17.642 26.309 64.084 1.00 6.52 209 PHE A O 1
ATOM 1561 N N . GLN A 1 210 ? 19.074 26.274 65.808 1.00 4.69 210 GLN A N 1
ATOM 1562 C CA . GLN A 1 210 ? 18.296 25.286 66.552 1.00 5.28 210 GLN A CA 1
ATOM 1563 C C . GLN A 1 210 ? 16.875 25.751 66.894 1.00 7.08 210 GLN A C 1
ATOM 1564 O O . GLN A 1 210 ? 15.914 25.001 66.695 1.00 6.57 210 GLN A O 1
ATOM 1570 N N . ALA A 1 211 ? 16.743 26.981 67.395 1.00 6.61 211 ALA A N 1
ATOM 1571 C CA . ALA A 1 211 ? 15.419 27.540 67.686 1.00 8.19 211 ALA A CA 1
ATOM 1572 C C . ALA A 1 211 ? 14.492 27.445 66.476 1.00 7.35 211 ALA A C 1
ATOM 1573 O O . ALA A 1 211 ? 13.284 27.234 66.615 1.00 8.20 211 ALA A O 1
ATOM 1575 N N . ALA A 1 212 ? 15.065 27.591 65.283 1.00 8.36 212 ALA A N 1
ATOM 1576 C CA . ALA A 1 212 ? 14.282 27.565 64.051 1.00 7.58 212 ALA A CA 1
ATOM 1577 C C . ALA A 1 212 ? 14.016 26.140 63.570 1.00 8.82 212 ALA A C 1
ATOM 1578 O O . ALA A 1 212 ? 13.269 25.933 62.617 1.00 7.08 212 ALA A O 1
ATOM 1580 N N . GLY A 1 213 ? 14.601 25.160 64.255 1.00 8.85 213 GLY A N 1
ATOM 1581 C CA . GLY A 1 213 ? 14.445 23.758 63.897 1.00 7.48 213 GLY A CA 1
ATOM 1582 C C . GLY A 1 213 ? 15.660 23.070 63.280 1.00 7.07 213 GLY A C 1
ATOM 1583 O O . GLY A 1 213 ? 15.549 21.934 62.840 1.00 9.91 213 GLY A O 1
ATOM 1584 N N . GLY A 1 214 ? 16.810 23.740 63.271 1.00 5.09 214 GLY A N 1
ATOM 1585 C CA . GLY A 1 214 ? 18.043 23.184 62.718 1.00 4.54 214 GLY A CA 1
ATOM 1586 C C . GLY A 1 214 ? 18.731 22.105 63.546 1.00 6.13 214 GLY A C 1
ATOM 1587 O O . GLY A 1 214 ? 18.876 22.235 64.760 1.00 5.87 214 GLY A O 1
ATOM 1588 N N . GLN A 1 215 ? 19.063 20.994 62.890 1.00 4.65 215 GLN A N 1
ATOM 1589 C CA . GLN A 1 215 ? 19.723 19.850 63.526 1.00 6.26 215 GLN A CA 1
ATOM 1590 C C . GLN A 1 215 ? 21.171 19.470 63.162 1.00 6.54 215 GLN A C 1
ATOM 1591 O O . GLN A 1 215 ? 21.719 18.546 63.752 1.00 5.67 215 GLN A O 1
ATOM 1597 N N . GLY A 1 216 ? 21.785 20.150 62.200 1.00 7.52 216 GLY A N 1
ATOM 1598 C CA . GLY A 1 216 ? 23.066 19.680 61.707 1.00 5.72 216 GLY A CA 1
ATOM 1599 C C . GLY A 1 216 ? 24.039 20.785 61.356 1.00 4.87 216 GLY A C 1
ATOM 1600 O O . GLY A 1 216 ? 23.672 21.950 61.202 1.00 4.77 216 GLY A O 1
ATOM 1601 N N . ILE A 1 217 ? 25.310 20.403 61.272 1.00 4.76 217 ILE A N 1
ATOM 1602 C CA . ILE A 1 217 ? 26.373 21.326 60.929 1.00 2.34 217 ILE A CA 1
ATOM 1603 C C . ILE A 1 217 ? 27.460 20.558 60.183 1.00 4.56 217 ILE A C 1
ATOM 1604 O O . ILE A 1 217 ? 27.773 19.406 60.518 1.00 3.89 217 ILE A O 1
ATOM 1609 N N . GLU A 1 218 ? 28.027 21.182 59.159 1.00 5.63 218 GLU A N 1
ATOM 1610 C CA . GLU A 1 218 ? 29.126 20.553 58.443 1.00 4.73 218 GLU A CA 1
ATOM 1611 C C . GLU A 1 218 ? 30.383 20.597 59.294 1.00 5.18 218 GLU A C 1
ATOM 1612 O O . GLU A 1 218 ? 30.807 21.650 59.754 1.00 5.92 218 GLU A O 1
ATOM 1618 N N . VAL A 1 219 ? 30.955 19.425 59.509 1.00 5.54 219 VAL A N 1
ATOM 1619 C CA . VAL A 1 219 ? 32.209 19.262 60.225 1.00 4.79 219 VAL A CA 1
ATOM 1620 C C . VAL A 1 219 ? 33.306 18.959 59.212 1.00 5.73 219 VAL A C 1
ATOM 1621 O O . VAL A 1 219 ? 34.330 19.637 59.173 1.00 6.44 219 VAL A O 1
ATOM 1625 N N . ALA A 1 220 ? 33.124 17.896 58.435 1.00 4.82 220 ALA A N 1
ATOM 1626 C CA . ALA A 1 220 ? 34.045 17.634 57.342 1.00 7.24 220 ALA A CA 1
ATOM 1627 C C . ALA A 1 220 ? 33.557 18.430 56.129 1.00 9.57 220 ALA A C 1
ATOM 1628 O O . ALA A 1 220 ? 32.417 18.289 55.701 1.00 10.87 220 ALA A O 1
ATOM 1630 N N . SER A 1 221 ? 34.403 19.313 55.617 1.00 8.84 221 SER A N 1
ATOM 1631 C CA . SER A 1 221 ? 34.025 20.150 54.484 1.00 9.60 221 SER A CA 1
ATOM 1632 C C . SER A 1 221 ? 35.258 20.480 53.651 1.00 12.13 221 SER A C 1
ATOM 1633 O O . SER A 1 221 ? 36.352 20.687 54.190 1.00 9.19 221 SER A O 1
ATOM 1636 N N . GLY A 1 222 ? 35.085 20.510 52.332 1.00 14.07 222 GLY A N 1
ATOM 1637 C CA . GLY A 1 222 ? 36.172 20.852 51.441 1.00 15.34 222 GLY A CA 1
ATOM 1638 C C . GLY A 1 222 ? 36.732 22.212 51.786 1.00 17.60 222 GLY A C 1
ATOM 1639 O O . GLY A 1 222 ? 37.881 22.514 51.460 1.00 18.09 222 GLY A O 1
ATOM 1640 N N . SER A 1 223 ? 35.921 23.019 52.467 1.00 19.66 223 SER A N 1
ATOM 1641 C CA . SER A 1 223 ? 36.301 24.371 52.887 1.00 23.14 223 SER A CA 1
ATOM 1642 C C . SER A 1 223 ? 36.952 24.437 54.278 1.00 22.87 223 SER A C 1
ATOM 1643 O O . SER A 1 223 ? 37.241 25.528 54.768 1.00 26.24 223 SER A O 1
ATOM 1646 N N . HIS A 1 224 ? 37.172 23.287 54.914 1.00 15.90 224 HIS A N 1
ATOM 1647 C CA . HIS A 1 224 ? 37.644 23.265 56.292 1.00 14.32 224 HIS A CA 1
ATOM 1648 C C . HIS A 1 224 ? 39.067 22.760 56.418 1.00 15.62 224 HIS A C 1
ATOM 1649 O O . HIS A 1 224 ? 39.476 21.842 55.707 1.00 18.12 224 HIS A O 1
ATOM 1656 N N . SER A 1 225 ? 39.822 23.355 57.333 1.00 13.48 225 SER A N 1
ATOM 1657 C CA . SER A 1 225 ? 41.103 22.793 57.696 1.00 13.71 225 SER A CA 1
ATOM 1658 C C . SER A 1 225 ? 40.854 21.742 58.766 1.00 13.74 225 SER A C 1
ATOM 1659 O O . SER A 1 225 ? 39.736 21.624 59.296 1.00 11.38 225 SER A O 1
ATOM 1662 N N . LEU A 1 226 ? 41.900 21.018 59.138 1.00 15.12 226 LEU A N 1
ATOM 1663 C CA . LEU A 1 226 ? 41.764 20.023 60.190 1.00 18.05 226 LEU A CA 1
ATOM 1664 C C . LEU A 1 226 ? 41.414 20.692 61.512 1.00 14.51 226 LEU A C 1
ATOM 1665 O O . LEU A 1 226 ? 40.644 20.130 62.304 1.00 12.78 226 LEU A O 1
ATOM 1670 N N . ASP A 1 227 ? 41.974 21.879 61.756 1.00 13.13 227 ASP A N 1
ATOM 1671 C CA . ASP A 1 227 ? 41.611 22.650 62.951 1.00 16.35 227 ASP A CA 1
ATOM 1672 C C . ASP A 1 227 ? 40.135 23.025 62.930 1.00 12.02 227 ASP A C 1
ATOM 1673 O O . ASP A 1 227 ? 39.476 22.997 63.970 1.00 10.01 227 ASP A O 1
ATOM 1678 N N . ASP A 1 228 ? 39.627 23.389 61.751 1.00 9.42 228 ASP A N 1
ATOM 1679 C CA . ASP A 1 228 ? 38.197 23.685 61.604 1.00 9.29 228 ASP A CA 1
ATOM 1680 C C . ASP A 1 228 ? 37.369 22.466 61.983 1.00 7.87 228 ASP A C 1
ATOM 1681 O O . ASP A 1 228 ? 36.381 22.583 62.702 1.00 7.57 228 ASP A O 1
ATOM 1686 N N . MET A 1 229 ? 37.755 21.290 61.480 1.00 8.16 229 MET A N 1
ATOM 1687 C CA . MET A 1 229 ? 37.002 20.074 61.770 1.00 8.76 229 MET A CA 1
ATOM 1688 C C . MET A 1 229 ? 36.945 19.837 63.263 1.00 9.80 229 MET A C 1
ATOM 1689 O O . MET A 1 229 ? 35.892 19.516 63.807 1.00 7.99 229 MET A O 1
ATOM 1694 N N . HIS A 1 230 ? 38.093 19.970 63.922 1.00 9.15 230 HIS A N 1
ATOM 1695 C CA . HIS A 1 230 ? 38.159 19.789 65.369 1.00 12.51 230 HIS A CA 1
ATOM 1696 C C . HIS A 1 230 ? 37.238 20.774 66.098 1.00 10.64 230 HIS A C 1
ATOM 1697 O O . HIS A 1 230 ? 36.461 20.395 66.971 1.00 10.25 230 HIS A O 1
ATOM 1704 N N . LYS A 1 231 ? 37.336 22.045 65.731 1.00 11.00 231 LYS A N 1
ATOM 1705 C CA . LYS A 1 231 ? 36.586 23.105 66.392 1.00 11.56 231 LYS A CA 1
ATOM 1706 C C . LYS A 1 231 ? 35.076 22.950 66.199 1.00 8.89 231 LYS A C 1
ATOM 1707 O O . LYS A 1 231 ? 34.304 23.052 67.144 1.00 6.95 231 LYS A O 1
ATOM 1713 N N . PHE A 1 232 ? 34.649 22.673 64.976 1.00 8.36 232 PHE A N 1
ATOM 1714 C CA . PHE A 1 232 ? 33.212 22.524 64.731 1.00 7.18 232 PHE A CA 1
ATOM 1715 C C . PHE A 1 232 ? 32.619 21.193 65.234 1.00 6.69 232 PHE A C 1
ATOM 1716 O O . PHE A 1 232 ? 31.437 21.138 65.608 1.00 4.32 232 PHE A O 1
ATOM 1724 N N . ALA A 1 233 ? 33.442 20.146 65.303 1.00 5.45 233 ALA A N 1
ATOM 1725 C CA . ALA A 1 233 ? 33.039 18.921 65.999 1.00 5.70 233 ALA A CA 1
ATOM 1726 C C . ALA A 1 233 ? 32.642 19.195 67.459 1.00 6.46 233 ALA A C 1
ATOM 1727 O O . ALA A 1 233 ? 31.662 18.637 67.959 1.00 8.47 233 ALA A O 1
ATOM 1729 N N . LEU A 1 234 ? 33.420 20.032 68.140 1.00 5.39 234 LEU A N 1
ATOM 1730 C CA . LEU A 1 234 ? 33.132 20.421 69.528 1.00 5.58 234 LEU A CA 1
ATOM 1731 C C . LEU A 1 234 ? 31.896 21.310 69.641 1.00 6.20 234 LEU A C 1
ATOM 1732 O O . LEU A 1 234 ? 31.068 21.098 70.529 1.00 6.70 234 LEU A O 1
ATOM 1737 N N . HIS A 1 235 ? 31.767 22.297 68.752 1.00 5.55 235 HIS A N 1
ATOM 1738 C CA . HIS A 1 235 ? 30.548 23.117 68.709 1.00 6.53 235 HIS A CA 1
ATOM 1739 C C . HIS A 1 235 ? 29.334 22.214 68.548 1.00 6.31 235 HIS A C 1
ATOM 1740 O O . HIS A 1 235 ? 28.316 22.387 69.232 1.00 6.60 235 HIS A O 1
ATOM 1747 N N . ALA A 1 236 ? 29.436 21.252 67.635 1.00 6.65 236 ALA A N 1
ATOM 1748 C CA . ALA A 1 236 ? 28.322 20.358 67.353 1.00 6.02 236 ALA A CA 1
ATOM 1749 C C . ALA A 1 236 ? 27.985 19.534 68.586 1.00 7.84 236 ALA A C 1
ATOM 1750 O O . ALA A 1 236 ? 26.813 19.360 68.930 1.00 7.04 236 ALA A O 1
ATOM 1752 N N . ASP A 1 237 ? 29.013 19.033 69.267 1.00 7.56 237 ASP A N 1
ATOM 1753 C CA . ASP A 1 237 ? 28.768 18.167 70.418 1.00 7.17 237 ASP A CA 1
ATOM 1754 C C . ASP A 1 237 ? 28.079 18.912 71.569 1.00 8.57 237 ASP A C 1
ATOM 1755 O O . ASP A 1 237 ? 27.185 18.364 72.217 1.00 7.17 237 ASP A O 1
ATOM 1760 N N . ARG A 1 238 ? 28.486 20.157 71.819 1.00 10.10 238 ARG A N 1
ATOM 1761 C CA . ARG A 1 238 ? 27.912 20.935 72.922 1.00 14.00 238 ARG A CA 1
ATOM 1762 C C . ARG A 1 238 ? 26.428 21.192 72.708 1.00 12.66 238 ARG A C 1
ATOM 1763 O O . ARG A 1 238 ? 25.670 21.350 73.663 1.00 11.13 238 ARG A O 1
ATOM 1771 N N . HIS A 1 239 ? 26.025 21.298 71.449 1.00 8.22 239 HIS A N 1
ATOM 1772 C CA . HIS A 1 239 ? 24.624 21.567 71.136 1.00 7.90 239 HIS A CA 1
ATOM 1773 C C 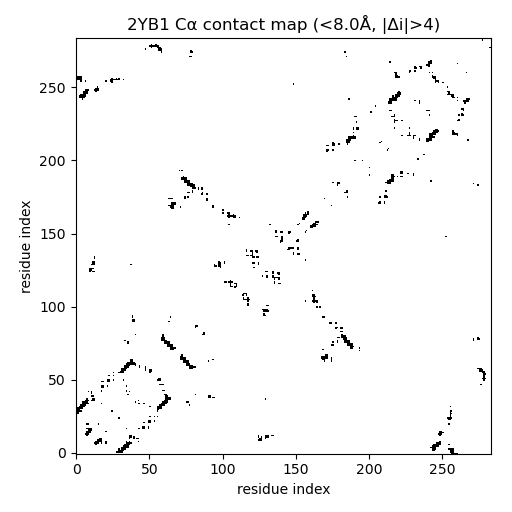. HIS A 1 239 ? 23.809 20.356 70.686 1.00 7.09 239 HIS A C 1
ATOM 1774 O O . HIS A 1 239 ? 22.624 20.473 70.385 1.00 8.37 239 HIS A O 1
ATOM 1781 N N . GLY A 1 240 ? 24.445 19.193 70.638 1.00 7.35 240 GLY A N 1
ATOM 1782 C CA . GLY A 1 240 ? 23.762 17.992 70.190 1.00 7.70 240 GLY A CA 1
ATOM 1783 C C . GLY A 1 240 ? 23.426 18.031 68.710 1.00 8.97 240 GLY A C 1
ATOM 1784 O O . GLY A 1 240 ? 22.430 17.460 68.291 1.00 9.08 240 GLY A O 1
ATOM 1785 N N . LEU A 1 241 ? 24.249 18.715 67.917 1.00 7.01 241 LEU A N 1
ATOM 1786 C CA . LEU A 1 241 ? 24.055 18.7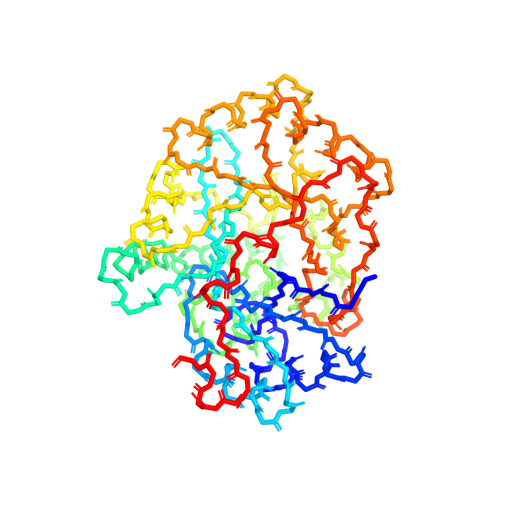38 66.458 1.00 6.92 241 LEU A CA 1
ATOM 1787 C C . LEU A 1 241 ? 24.672 17.513 65.791 1.00 5.68 241 LEU A C 1
ATOM 1788 O O . LEU A 1 241 ? 25.730 17.028 66.213 1.00 6.58 241 LEU A O 1
ATOM 1793 N N . TYR A 1 242 ? 24.020 17.034 64.736 1.00 5.08 242 TYR A N 1
ATOM 1794 C CA . TYR A 1 242 ? 24.547 15.951 63.907 1.00 5.95 242 TYR A CA 1
ATOM 1795 C C . TYR A 1 242 ? 25.546 16.493 62.889 1.00 6.76 242 TYR A C 1
ATOM 1796 O O . TYR A 1 242 ? 25.374 17.596 62.367 1.00 8.80 242 TYR A O 1
ATOM 1805 N N . ALA A 1 243 ? 26.583 15.709 62.606 1.00 6.77 243 ALA A N 1
ATOM 1806 C CA . ALA A 1 243 ? 27.684 16.175 61.761 1.00 7.12 243 ALA A CA 1
ATOM 1807 C C . ALA A 1 243 ? 27.483 15.750 60.327 1.00 6.57 243 ALA A C 1
ATOM 1808 O O . ALA A 1 243 ? 27.181 14.592 60.044 1.00 5.55 243 ALA A O 1
ATOM 1810 N N . SER A 1 244 ? 27.676 16.698 59.419 1.00 7.75 244 SER A N 1
ATOM 1811 C CA . SER A 1 244 ? 27.588 16.416 58.005 1.00 6.33 244 SER A CA 1
ATOM 1812 C C . SER A 1 244 ? 28.977 16.547 57.393 1.00 6.64 244 SER A C 1
ATOM 1813 O O . SER A 1 244 ? 29.875 17.157 57.990 1.00 3.29 244 SER A O 1
ATOM 1816 N N . SER A 1 245 ? 29.154 15.912 56.233 1.00 4.37 245 SER A N 1
ATOM 1817 C CA . SER A 1 245 ? 30.401 15.946 55.489 1.00 3.59 245 SER A CA 1
ATOM 1818 C C . SER A 1 245 ? 30.107 16.241 54.005 1.00 4.51 245 SER A C 1
ATOM 1819 O O . SER A 1 245 ? 29.213 15.633 53.405 1.00 3.19 245 SER A O 1
ATOM 1822 N N . GLY A 1 246 ? 30.824 17.188 53.416 1.00 5.04 246 GLY A N 1
ATOM 1823 C CA . GLY A 1 246 ? 30.724 17.348 51.976 1.00 9.14 246 GLY A CA 1
ATOM 1824 C C . GLY A 1 246 ? 31.914 18.066 51.374 1.00 10.39 246 GLY A C 1
ATOM 1825 O O . GLY A 1 246 ? 32.516 18.922 52.013 1.00 10.67 246 GLY A O 1
ATOM 1826 N N . SER A 1 247 ? 32.208 17.751 50.115 1.00 8.36 247 SER A N 1
ATOM 1827 C CA . SER A 1 247 ? 33.392 18.270 49.440 1.00 7.38 247 SER A CA 1
ATOM 1828 C C . SER A 1 247 ? 33.181 19.715 49.014 1.00 9.04 247 SER A C 1
ATOM 1829 O O . SER A 1 247 ? 34.138 20.483 48.884 1.00 8.82 247 SER A O 1
ATOM 1832 N N . ASP A 1 248 ? 31.918 20.081 48.800 1.00 7.58 248 ASP A N 1
ATOM 1833 C CA . ASP A 1 248 ? 31.585 21.372 48.210 1.00 6.76 248 ASP A CA 1
ATOM 1834 C C . ASP A 1 248 ? 32.206 21.507 46.830 1.00 4.42 248 ASP A C 1
ATOM 1835 O O . ASP A 1 248 ? 32.572 22.608 46.401 1.00 4.40 248 ASP A O 1
ATOM 1840 N N . PHE A 1 249 ? 32.297 20.385 46.122 1.00 3.26 249 PHE A N 1
ATOM 1841 C CA . PHE A 1 249 ? 32.834 20.366 44.761 1.00 2.26 249 PHE A CA 1
ATOM 1842 C C . PHE A 1 249 ? 32.023 21.244 43.795 1.00 3.30 249 PHE A C 1
ATOM 1843 O O . PHE A 1 249 ? 30.792 21.209 43.797 1.00 3.24 249 PHE A O 1
ATOM 1851 N N . HIS A 1 250 ? 32.734 22.031 42.978 1.00 3.06 250 HIS A N 1
ATOM 1852 C CA . HIS A 1 250 ? 32.148 22.864 41.912 1.00 3.65 250 HIS A CA 1
ATOM 1853 C C . HIS A 1 250 ? 32.696 22.445 40.557 1.00 5.34 250 HIS A C 1
ATOM 1854 O O . HIS A 1 250 ? 31.949 22.231 39.610 1.00 5.02 250 HIS A O 1
ATOM 1861 N N . ALA A 1 251 ? 34.020 22.469 40.432 1.00 6.32 251 ALA A N 1
ATOM 1862 C CA . ALA A 1 251 ? 34.649 22.143 39.153 1.00 8.41 251 ALA A CA 1
ATOM 1863 C C . ALA A 1 251 ? 36.010 21.475 39.324 1.00 11.14 251 ALA A C 1
ATOM 1864 O O . ALA A 1 251 ? 36.665 21.646 40.353 1.00 11.75 251 ALA A O 1
ATOM 1866 N N . PRO A 1 252 ? 36.439 20.702 38.313 1.00 14.78 252 PRO A N 1
ATOM 1867 C CA . PRO A 1 252 ? 37.824 20.219 38.291 1.00 19.31 252 PRO A CA 1
ATOM 1868 C C . PRO A 1 252 ? 38.781 21.401 38.287 1.00 23.53 252 PRO A C 1
ATOM 1869 O O . PRO A 1 252 ? 38.537 22.383 37.587 1.00 26.20 252 PRO A O 1
ATOM 1873 N N . GLY A 1 253 ? 39.851 21.323 39.065 1.00 26.92 253 GLY A N 1
ATOM 1874 C CA . GLY A 1 253 ? 40.842 22.382 39.051 1.00 29.41 253 GLY A CA 1
ATOM 1875 C C . GLY A 1 253 ? 40.365 23.673 39.687 1.00 32.12 253 GLY A C 1
ATOM 1876 O O . GLY A 1 253 ? 40.975 24.723 39.485 1.00 31.79 253 GLY A O 1
ATOM 1877 N N . GLU A 1 254 ? 39.262 23.599 40.434 1.00 32.10 254 GLU A N 1
ATOM 1878 C CA . GLU A 1 254 ? 38.841 24.691 41.307 1.00 31.23 254 GLU A CA 1
ATOM 1879 C C . GLU A 1 254 ? 38.880 24.194 42.745 1.00 35.58 254 GLU A C 1
ATOM 1880 O O . GLU A 1 254 ? 38.477 23.059 43.021 1.00 37.52 254 GLU A O 1
ATOM 1886 N N . ASP A 1 258 ? 37.856 16.776 45.969 1.00 18.41 258 ASP A N 1
ATOM 1887 C CA . ASP A 1 258 ? 37.095 16.211 44.862 1.00 21.45 258 ASP A CA 1
ATOM 1888 C C . ASP A 1 258 ? 35.849 15.487 45.343 1.00 17.34 258 ASP A C 1
ATOM 1889 O O . ASP A 1 258 ? 35.784 14.984 46.470 1.00 18.74 258 ASP A O 1
ATOM 1894 N N . VAL A 1 259 ? 34.871 15.425 44.454 1.00 10.50 259 VAL A N 1
ATOM 1895 C CA . VAL A 1 259 ? 33.548 14.941 44.789 1.00 9.70 259 VAL A CA 1
ATOM 1896 C C . VAL A 1 259 ? 33.541 13.432 45.034 1.00 8.53 259 VAL A C 1
ATOM 1897 O O . VAL A 1 259 ? 34.250 12.678 44.363 1.00 8.57 259 VAL A O 1
ATOM 1901 N N . GLY A 1 260 ? 32.742 12.993 46.001 1.00 6.37 260 GLY A N 1
ATOM 1902 C CA . GLY A 1 260 ? 32.559 11.569 46.231 1.00 5.63 260 GLY A CA 1
ATOM 1903 C C . GLY A 1 260 ? 33.356 11.051 47.416 1.00 7.50 260 GLY A C 1
ATOM 1904 O O . GLY A 1 260 ? 33.248 9.879 47.787 1.00 6.92 260 GLY A O 1
ATOM 1905 N N . HIS A 1 261 ? 34.149 11.936 48.010 1.00 7.55 261 HIS A N 1
ATOM 1906 C CA . HIS A 1 261 ? 34.999 11.582 49.144 1.00 10.22 261 HIS A CA 1
ATOM 1907 C C . HIS A 1 261 ? 35.069 12.752 50.124 1.00 7.84 261 HIS A C 1
ATOM 1908 O O . HIS A 1 261 ? 35.054 13.911 49.718 1.00 5.71 261 HIS A O 1
ATOM 1915 N N . THR A 1 262 ? 35.134 12.444 51.415 1.00 7.12 262 THR A N 1
ATOM 1916 C CA . THR A 1 262 ? 35.343 13.463 52.435 1.00 5.55 262 THR A CA 1
ATOM 1917 C C . THR A 1 262 ? 36.270 12.899 53.509 1.00 9.32 262 THR A C 1
ATOM 1918 O O . THR A 1 262 ? 36.480 11.682 53.591 1.00 8.26 262 THR A O 1
ATOM 1922 N N . GLU A 1 263 ? 36.839 13.791 54.312 1.00 10.29 263 GLU A N 1
ATOM 1923 C CA . GLU A 1 263 ? 37.648 13.401 55.463 1.00 11.33 263 GLU A CA 1
ATOM 1924 C C . GLU A 1 263 ? 36.782 12.684 56.493 1.00 8.96 263 GLU A C 1
ATOM 1925 O O . GLU A 1 263 ? 35.656 13.100 56.748 1.00 7.19 263 GLU A O 1
ATOM 1931 N N . ASP A 1 264 ? 37.321 11.622 57.091 1.00 7.75 264 ASP A N 1
ATOM 1932 C CA . ASP A 1 264 ? 36.650 10.906 58.170 1.00 8.63 264 ASP A CA 1
ATOM 1933 C C . ASP A 1 264 ? 36.264 11.872 59.295 1.00 8.17 264 ASP A C 1
ATOM 1934 O O . ASP A 1 264 ? 37.091 12.657 59.754 1.00 6.93 264 ASP A O 1
ATOM 1939 N N . LEU A 1 265 ? 35.016 11.796 59.745 1.00 9.79 265 LEU A N 1
ATOM 1940 C CA . LEU A 1 265 ? 34.565 12.590 60.887 1.00 10.58 265 LEU A CA 1
ATOM 1941 C C . LEU A 1 265 ? 35.324 12.210 62.162 1.00 9.67 265 LEU A C 1
ATOM 1942 O O . LEU A 1 265 ? 35.638 11.044 62.375 1.00 7.39 265 LEU A O 1
ATOM 1947 N N . PRO A 1 266 ? 35.629 13.204 63.006 1.00 9.30 266 PRO A N 1
ATOM 1948 C CA . PRO A 1 266 ? 36.194 12.915 64.330 1.00 10.89 266 PRO A CA 1
ATOM 1949 C C . PRO A 1 266 ? 35.297 11.932 65.079 1.00 6.80 266 PRO A C 1
ATOM 1950 O O . PRO A 1 266 ? 34.083 11.942 64.871 1.00 3.34 266 PRO A O 1
ATOM 1954 N N . PRO A 1 267 ? 35.888 11.068 65.925 1.00 7.78 267 PRO A N 1
ATOM 1955 C CA . PRO A 1 267 ? 35.074 10.080 66.652 1.00 6.09 267 PRO A CA 1
ATOM 1956 C C . PRO A 1 267 ? 33.907 10.654 67.470 1.00 7.12 267 PRO A C 1
ATOM 1957 O O . PRO A 1 267 ? 32.890 9.958 67.578 1.00 7.94 267 PRO A O 1
ATOM 1961 N N . ILE A 1 268 ? 34.028 11.875 68.004 1.00 6.32 268 ILE A N 1
ATOM 1962 C CA . ILE A 1 268 ? 32.961 12.487 68.821 1.00 5.02 268 ILE A CA 1
ATOM 1963 C C . ILE A 1 268 ? 31.650 12.725 68.056 1.00 6.94 268 ILE A C 1
ATOM 1964 O O . ILE A 1 268 ? 30.568 12.761 68.646 1.00 6.70 268 ILE A O 1
ATOM 1969 N N . CYS A 1 269 ? 31.751 12.874 66.738 1.00 6.77 269 CYS A N 1
ATOM 1970 C CA . CYS A 1 269 ? 30.603 13.264 65.929 1.00 3.99 269 CYS A CA 1
ATOM 1971 C C . CYS A 1 269 ? 29.539 12.188 65.818 1.00 6.01 269 CYS A C 1
ATOM 1972 O O . CYS A 1 269 ? 29.839 10.998 65.755 1.00 6.44 269 CYS A O 1
ATOM 1975 N N . ARG A 1 270 ? 28.288 12.634 65.781 1.00 6.90 270 ARG A N 1
ATOM 1976 C CA . ARG A 1 270 ? 27.161 11.789 65.437 1.00 5.89 270 ARG A CA 1
ATOM 1977 C C . ARG A 1 270 ? 26.820 12.041 63.977 1.00 6.36 270 ARG A C 1
ATOM 1978 O O . ARG A 1 270 ? 26.273 13.086 63.639 1.00 5.24 270 ARG A O 1
ATOM 1986 N N . PRO A 1 271 ? 27.135 11.073 63.098 1.00 6.77 271 PRO A N 1
ATOM 1987 C CA . PRO A 1 271 ? 27.026 11.337 61.655 1.00 6.50 271 PRO A CA 1
ATOM 1988 C C . PRO A 1 271 ? 25.584 11.561 61.222 1.00 7.50 271 PRO A C 1
ATOM 1989 O O . PRO A 1 271 ? 24.702 10.771 61.557 1.00 5.91 271 PRO A O 1
ATOM 1993 N N . ILE A 1 272 ? 25.350 12.619 60.459 1.00 7.93 272 ILE A N 1
ATOM 1994 C CA . ILE A 1 272 ? 23.989 12.955 60.063 1.00 7.72 272 ILE A CA 1
ATOM 1995 C C . ILE A 1 272 ? 23.346 11.884 59.159 1.00 6.01 272 ILE A C 1
ATOM 1996 O O . ILE A 1 272 ? 22.120 11.708 59.177 1.00 3.68 272 ILE A O 1
ATOM 2001 N N . TRP A 1 273 ? 24.156 11.163 58.380 1.00 5.60 273 TRP A N 1
ATOM 2002 C CA . TRP A 1 273 ? 23.593 10.160 57.465 1.00 5.03 273 TRP A CA 1
ATOM 2003 C C . TRP A 1 273 ? 22.870 9.014 58.176 1.00 6.39 273 TRP A C 1
ATOM 2004 O O . TRP A 1 273 ? 21.917 8.430 57.639 1.00 6.24 273 TRP A O 1
ATOM 2015 N N . ARG A 1 274 ? 23.301 8.700 59.390 1.00 6.03 274 ARG A N 1
ATOM 2016 C CA . ARG A 1 274 ? 22.601 7.687 60.171 1.00 9.70 274 ARG A CA 1
ATOM 2017 C C . ARG A 1 274 ? 21.158 8.106 60.494 1.00 7.67 274 ARG A C 1
ATOM 2018 O O . ARG A 1 274 ? 20.277 7.257 60.661 1.00 8.28 274 ARG A O 1
ATOM 2026 N N . GLU A 1 275 ? 20.928 9.412 60.585 1.00 5.27 275 GLU A N 1
ATOM 2027 C CA . GLU A 1 275 ? 19.596 9.953 60.891 1.00 7.43 275 GLU A CA 1
ATOM 2028 C C . GLU A 1 275 ? 18.728 10.174 59.643 1.00 7.19 275 GLU A C 1
ATOM 2029 O O . GLU A 1 275 ? 17.528 10.433 59.740 1.00 7.40 275 GLU A O 1
ATOM 2035 N N . LEU A 1 276 ? 19.352 10.120 58.471 1.00 7.49 276 LEU A N 1
ATOM 2036 C CA . LEU A 1 276 ? 18.645 10.350 57.214 1.00 7.68 276 LEU A CA 1
ATOM 2037 C C . LEU A 1 276 ? 18.256 9.067 56.477 1.00 9.25 276 LEU A C 1
ATOM 2038 O O . LEU A 1 276 ? 17.775 9.123 55.332 1.00 7.85 276 LEU A O 1
ATOM 2043 N N . GLU A 1 277 ? 18.500 7.916 57.101 1.00 9.83 277 GLU A N 1
ATOM 2044 C CA . GLU A 1 277 ? 18.333 6.641 56.401 1.00 11.47 277 GLU A CA 1
ATOM 2045 C C . GLU A 1 277 ? 16.954 6.421 55.785 1.00 10.69 277 GLU A C 1
ATOM 2046 O O . GLU A 1 277 ? 16.845 5.843 54.700 1.00 10.43 277 GLU A O 1
ATOM 2052 N N . ALA A 1 278 ? 15.905 6.877 56.466 1.00 9.84 278 ALA A N 1
ATOM 2053 C CA . ALA A 1 278 ? 14.546 6.733 55.936 1.00 8.67 278 ALA A CA 1
ATOM 2054 C C . ALA A 1 278 ? 14.298 7.606 54.702 1.00 7.97 278 ALA A C 1
ATOM 2055 O O . ALA A 1 278 ? 13.334 7.387 53.968 1.00 9.47 278 ALA A O 1
ATOM 2057 N N . ARG A 1 279 ? 15.139 8.616 54.495 1.00 4.64 279 ARG A N 1
ATOM 2058 C CA . ARG A 1 27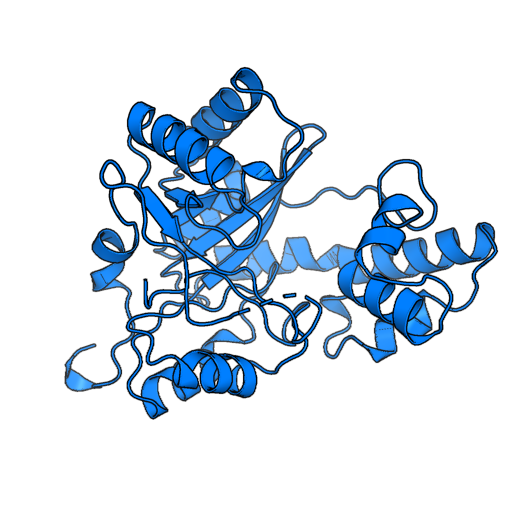9 ? 14.995 9.486 53.325 1.00 5.24 279 ARG A CA 1
ATOM 2059 C C . ARG A 1 279 ? 15.914 9.118 52.173 1.00 5.20 279 ARG A C 1
ATOM 2060 O O . ARG A 1 279 ? 15.817 9.703 51.096 1.00 5.63 279 ARG A O 1
ATOM 2068 N N . ILE A 1 280 ? 16.809 8.158 52.388 1.00 6.56 280 ILE A N 1
ATOM 2069 C CA . ILE A 1 280 ? 17.698 7.733 51.304 1.00 5.90 280 ILE A CA 1
ATOM 2070 C C . ILE A 1 280 ? 16.924 7.048 50.169 1.00 8.71 280 ILE A C 1
ATOM 2071 O O . ILE A 1 280 ? 16.079 6.178 50.407 1.00 6.99 280 ILE A O 1
ATOM 2076 N N . LEU A 1 281 ? 17.202 7.468 48.935 1.00 9.52 281 LEU A N 1
ATOM 2077 C CA . LEU A 1 281 ? 16.635 6.818 47.763 1.00 9.95 281 LEU A CA 1
ATOM 2078 C C . LEU A 1 281 ? 17.579 5.673 47.414 1.00 8.94 281 LEU A C 1
ATOM 2079 O O . LEU A 1 281 ? 18.757 5.891 47.079 1.00 5.63 281 LEU A O 1
ATOM 2084 N N . ARG A 1 282 ? 17.066 4.450 47.527 1.00 11.25 282 ARG A N 1
ATOM 2085 C CA . ARG A 1 282 ? 17.882 3.244 47.363 1.00 12.92 282 ARG A CA 1
ATOM 2086 C C . ARG A 1 282 ? 17.955 2.855 45.899 1.00 11.33 282 ARG A C 1
ATOM 2087 O O . ARG A 1 282 ? 16.981 3.018 45.176 1.00 13.19 282 ARG A O 1
ATOM 2095 N N . PRO A 1 283 ? 19.105 2.330 45.462 1.00 13.62 283 PRO A N 1
ATOM 2096 C CA . PRO A 1 283 ? 19.214 1.885 44.068 1.00 15.74 283 PRO A CA 1
ATOM 2097 C C . PRO A 1 283 ? 18.219 0.763 43.737 1.00 18.50 283 PRO A C 1
ATOM 2098 O O . PRO A 1 283 ? 17.743 0.680 42.604 1.00 16.96 283 PRO A O 1
ATOM 2102 N N . ALA A 1 284 ? 17.914 -0.086 44.716 1.00 21.34 284 ALA A N 1
ATOM 2103 C CA . ALA A 1 284 ? 16.942 -1.162 44.515 1.00 25.45 284 ALA A CA 1
ATOM 2104 C C . ALA A 1 284 ? 15.537 -0.630 44.757 1.00 29.32 284 ALA A C 1
ATOM 2105 O O . ALA A 1 284 ? 15.216 -0.178 45.859 1.00 28.42 284 ALA A O 1
ATOM 2107 N N . ASP A 1 285 ? 14.702 -0.692 43.726 1.00 33.61 285 ASP A N 1
ATOM 2108 C CA . ASP A 1 285 ? 13.340 -0.178 43.814 1.00 39.21 285 ASP A CA 1
ATOM 2109 C C . ASP A 1 285 ? 12.576 -0.750 45.005 1.00 37.40 285 ASP A C 1
ATOM 2110 O O . ASP A 1 285 ? 11.916 -0.012 45.739 1.00 37.85 285 ASP A O 1
ATOM 2115 N N . ALA A 1 286 ? 12.677 -2.064 45.191 1.00 34.59 286 ALA A N 1
ATOM 2116 C CA . ALA A 1 286 ? 11.952 -2.758 46.248 1.00 33.14 286 ALA A CA 1
ATOM 2117 C C . ALA A 1 286 ? 12.325 -2.263 47.647 1.00 32.51 286 ALA A C 1
ATOM 2118 O O . ALA A 1 286 ? 11.563 -2.445 48.597 1.00 33.11 286 ALA A O 1
ATOM 2120 N N . GLU A 1 287 ? 13.490 -1.636 47.776 1.00 29.72 287 GLU A N 1
ATOM 2121 C CA . GLU A 1 287 ? 13.960 -1.208 49.094 1.00 28.78 287 GLU A CA 1
ATOM 2122 C C . GLU A 1 287 ? 13.498 0.211 49.467 1.00 30.44 287 GLU A C 1
ATOM 2123 O O . GLU A 1 287 ? 13.784 0.710 50.563 1.00 29.43 287 GLU A O 1
ATOM 2129 N N . ASN A 1 288 ? 12.775 0.849 48.551 1.00 31.43 288 ASN A N 1
ATOM 2130 C CA . ASN A 1 288 ? 12.248 2.191 48.783 1.00 33.39 288 ASN A CA 1
ATOM 2131 C C . ASN A 1 288 ? 10.822 2.177 49.337 1.00 35.24 288 ASN A C 1
ATOM 2132 O O . ASN A 1 288 ? 9.901 1.670 48.692 1.00 36.26 288 ASN A O 1
#

Foldseek 3Di:
DQEAEEAEDLVAQFQHALLGQLVQLCVSVHQEYEYAYELDQVRPVVNLVSQLVSQHKYWYKYWYWADDPPWIFIKMWTLFDCPDVLSVVQSVVQLVCVLVLLVVLQVQVVVVPDHDQSVQLVVSHPDSSNRDVSSSLVSCCVVVVAVHSVRDQVAGCDPPHRSDDDDGGHHLLSVQCSRVVRPTAMEGEPPVPIPDDPVVVLVVVVVNVVSPHAAYELWELNDDPVSNVVVLVVCLVVVHAYEHHHHHRYPPNRGSDTDDHDPSHHHCVVVSVVSIDGSDPVVD

CATH classification: 3.20.20.140 (+1 more: 1.10.150.650)

Sequence (284 aa):
ANIDLHFHSRTSDGALTPTEVIDRAAARAPALLALTDHDCTGGLAEAAAAAARRGIPFLNGVEVSVSWGRHTVHIVGLGIDPAEPALAAGLKSIREGRLERARQMGASLEAAGIAGCFDGAMRWCDNPEMISRTHFARHLVDSGAVKDMRTVFRKYLTPGKPGYVSHQWASLEDAVGWIVGAGGMAVIAHPGRYDMGRTLIERLILDFQAAGGQGIEVASGSHSLDDMHKFALHADRHGLYASSGSDFHAPGEDVGHTEDLPPICRPIWRELEARILRPADAEN

Solvent-accessible surface area: 12486 Å² total; per-residue (Å²): 35,71,16,0,0,0,0,0,0,65,18,3,3,4,28,25,43,9,54,88,0,0,48,93,0,23,92,114,76,10,48,6,0,0,0,0,2,22,0,17,28,63,2,4,86,74,0,20,67,10,0,46,186,118,46,9,24,2,0,20,0,0,2,0,2,0,24,35,76,186,23,54,0,31,0,0,0,0,4,3,75,42,84,39,100,54,0,46,64,4,3,130,59,14,54,126,14,16,28,99,12,0,127,87,0,6,58,38,0,102,96,52,66,38,72,43,1,44,81,5,0,48,189,90,10,84,64,62,95,6,0,13,73,19,2,0,0,13,30,0,47,99,63,61,51,12,158,51,50,207,16,0,62,132,93,43,0,33,97,86,92,47,0,57,33,91,60,156,24,5,49,11,130,68,0,0,34,42,0,64,56,5,31,7,19,0,0,1,0,5,1,31,138,26,109,28,50,197,105,62,6,54,123,1,0,69,37,0,60,94,25,30,4,83,0,1,2,0,0,12,59,37,24,59,131,116,26,12,118,101,3,2,88,18,3,77,156,33,36,5,43,0,1,1,1,16,21,16,37,6,65,92,100,94,0,0,70,9,100,104,28,33,142,92,18,117,12,0,44,156,89,3,94,98,118,18,73,73,51,42,129,107,126,108

Nearest PDB structures (foldseek):
  2yb4-assembly1_A  TM=1.003E+00  e=1.959E-59  Chromobacterium violaceum
  9etk-assembly1_A  TM=9.441E-01  e=5.884E-29  Vibrio cholerae
  7ug9-assembly1_A  TM=9.339E-01  e=5.155E-20  Escherichia coli
  3e0f-assembly1_A  TM=8.433E-01  e=1.195E-19  Bifidobacterium adolescentis ATCC 15703
  3f2d-assembly1_A  TM=6.037E-01  e=7.993E-04  Geobacillus kaustophilus